Protein AF-A0A6J7PKP4-F1 (afdb_monomer)

Secondary structure (DSSP, 8-state):
-HHHHHHHHHHHHHHHHHHHHHHHHHHS-GGG-S---S-HHHHHHHHHHHHHHHHHHHS-GGGHHHHHHHHHHHHHHHHHHHHTSTT----HHHHHHHHHHHHHHHHHHHHHHHHT-----------S-EEEEEHHHHHHSHHHHHHHHHHH--EEEEEETTEEEEEE--HHHHHHHHHHHHHHH-HHHHHHHHHHHHHHHTT----HHHHHHHHHHTTSS--

pLDDT: mean 82.65, std 13.48, range [41.12, 96.0]

Mean predicted aligned error: 16.63 Å

InterPro domains:
  IPR006442 Type II toxin-antitoxin system, antitoxin Phd/YefM [PF02604] (130-202)
  IPR006976 VanZ-LLP1 [PF04892] (40-112)
  IPR036165 YefM-like superfamily [SSF143120] (130-211)
  IPR051405 phD/YefM antitoxin [PTHR33713] (127-216)

Organism: NCBI:txid449393

Foldseek 3Di:
DVVLVVQLVVLVVVLVVLLVVVLVLLPDDPVPDPDDDPDPLVVLLQSLLQNLLSLLSNDDVVCSVVSLVVQLVSQVVSLVVQCVDPPGHRDPSSSVSNSNSNVNSSVVNNVCCVPVVDPPPPPPVPLVAAAEDEPVVCVVCVVVVQVCQVVPVHKYFYDDPNHGDDIDHHPVNVVVVVVVVVCVVDPVSVVVVVVVVVCVVVVVDDDPVRVVVVCVVVVNDDD

Sequence (223 aa):
MVERHWVRVTARVLLVVALAWITWQSLVPADQIVASTANDKVNHLVAYGALGLLAAMSVPCDRWWAAWIGVSALGLMIEVAQSLTPYRAFEWMDFVADAAGAAIGVGIAALVRRTALKPSTRSCARILYMTTLPLAEVRANLSKLVEEAERTHQRVEVTKNGRRAAVLMSADDYDSLTETLDILSDAEAMAAIRESDADIAAGRIYSLDEVAAELRARGILSS

Solvent-accessible surface area (backbone atoms only — not comparable to full-atom values): 12305 Å² total; per-residue (Å²): 116,65,68,68,48,49,54,28,50,52,26,43,54,52,38,54,53,49,50,54,50,52,53,51,61,65,72,49,67,82,93,73,63,84,81,77,61,102,41,70,59,58,49,38,23,51,54,27,16,54,48,10,23,30,38,24,56,47,44,61,84,94,40,47,65,56,23,36,53,53,48,35,52,47,41,50,51,50,41,56,56,32,44,75,40,99,86,41,73,71,54,76,65,53,46,51,25,24,40,50,12,12,49,51,12,34,50,51,36,52,50,49,45,69,70,72,49,62,79,77,75,60,85,57,84,71,74,88,52,71,50,77,38,47,49,69,57,45,66,75,40,45,70,62,55,50,55,44,8,60,76,65,70,33,38,36,38,30,21,55,96,89,36,85,72,50,74,50,60,26,67,69,58,54,50,54,52,47,54,51,49,54,52,70,67,35,67,63,60,52,47,52,51,54,49,50,52,52,28,54,76,69,63,64,68,78,53,71,67,58,52,52,51,52,35,36,74,71,65,75,42,84,132

Nearest PDB structures (foldseek):
  3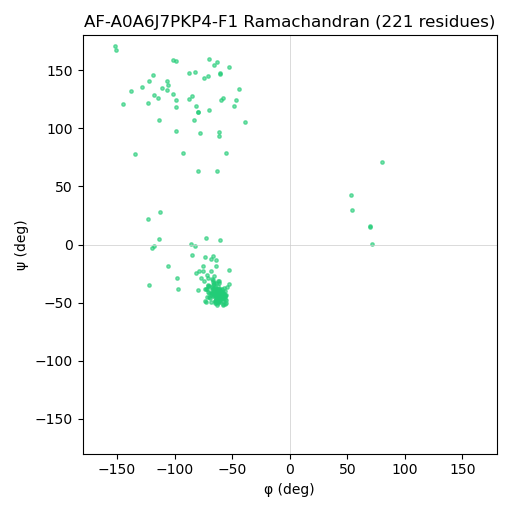g5o-assembly1_D  TM=8.400E-01  e=3.889E-06  Mycobacterium tuberculosis H37Rv
  7bwf-assembly1_D  TM=8.430E-01  e=1.046E-03  Staphylococcus aureus
  6l8e-assembly1_B  TM=9.353E-01  e=1.501E-02  Staphylococcus aureus subsp. aureus NCTC 8325
  2a6q-assembly3_D  TM=8.990E-01  e=1.501E-02  Escherichia coli
  8rfg-assembly1_A  TM=3.248E-01  e=8.069E+00  Agrobacterium tumefaciens

Radius of gyration: 29.44 Å; Cα contacts (8 Å, |Δi|>4): 213; chains: 1; bounding box: 76×52×74 Å

Structure (mmCIF, N/CA/C/O backbone):
data_AF-A0A6J7PKP4-F1
#
_entry.id   AF-A0A6J7PKP4-F1
#
loop_
_atom_site.group_PDB
_atom_site.id
_atom_site.type_symbol
_atom_site.label_atom_id
_atom_site.label_alt_id
_atom_site.label_comp_id
_atom_site.label_asym_id
_atom_site.label_entity_id
_atom_site.label_seq_id
_atom_site.pdbx_PDB_ins_code
_atom_site.Cartn_x
_atom_site.Cartn_y
_atom_site.Cartn_z
_atom_site.occupancy
_atom_site.B_iso_or_equiv
_atom_site.auth_seq_id
_atom_site.auth_comp_id
_atom_site.auth_asym_id
_atom_site.auth_atom_id
_atom_site.pdbx_PDB_model_num
ATOM 1 N N . MET A 1 1 ? -2.872 7.126 0.969 1.00 42.28 1 MET A N 1
ATOM 2 C CA . MET A 1 1 ? -2.933 5.871 0.164 1.00 42.28 1 MET A CA 1
ATOM 3 C C . MET A 1 1 ? -2.767 6.160 -1.325 1.00 42.28 1 MET A C 1
ATOM 5 O O . MET A 1 1 ? -2.044 5.428 -1.991 1.00 42.28 1 MET A O 1
ATOM 9 N N . VAL A 1 2 ? -3.363 7.261 -1.788 1.00 41.31 2 VAL A N 1
ATOM 10 C CA . VAL A 1 2 ? -3.330 7.797 -3.155 1.00 41.31 2 VAL A CA 1
ATOM 11 C C . VAL A 1 2 ? -1.899 8.022 -3.681 1.00 41.31 2 VAL A C 1
ATOM 13 O O . VAL A 1 2 ? -1.555 7.481 -4.723 1.00 41.31 2 VAL A O 1
ATOM 16 N N . GLU A 1 3 ? -1.003 8.664 -2.924 1.00 55.50 3 GLU A N 1
ATOM 17 C CA . GLU A 1 3 ? 0.375 8.949 -3.387 1.00 55.50 3 GLU A CA 1
ATOM 18 C C . GLU A 1 3 ? 1.209 7.700 -3.720 1.00 55.50 3 GLU A C 1
ATOM 20 O O . GLU A 1 3 ? 1.875 7.636 -4.748 1.00 55.50 3 GLU A O 1
ATOM 25 N N . ARG A 1 4 ? 1.142 6.649 -2.891 1.00 60.31 4 ARG A N 1
ATOM 26 C CA . ARG A 1 4 ? 1.889 5.397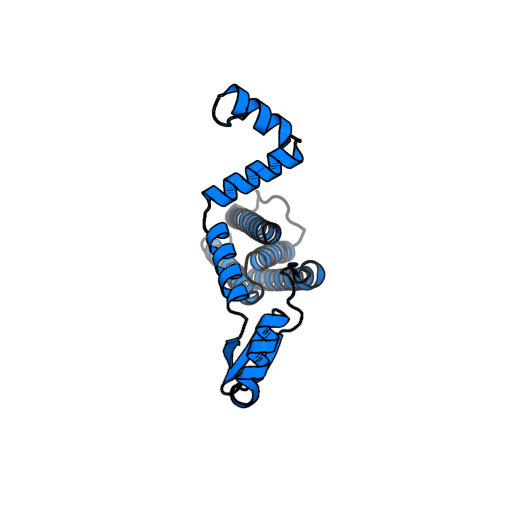 -3.127 1.00 60.31 4 ARG A CA 1
ATOM 27 C C . ARG A 1 4 ? 1.319 4.588 -4.293 1.00 60.31 4 ARG A C 1
ATOM 29 O O . ARG A 1 4 ? 2.042 3.787 -4.885 1.00 60.31 4 ARG A O 1
ATOM 36 N N . HIS A 1 5 ? 0.029 4.761 -4.582 1.00 62.03 5 HIS A N 1
ATOM 37 C CA . HIS A 1 5 ? -0.616 4.173 -5.749 1.00 62.03 5 HIS A CA 1
ATOM 38 C C . HIS A 1 5 ? -0.165 4.895 -7.021 1.00 62.03 5 HIS A C 1
ATOM 40 O O . HIS A 1 5 ? 0.346 4.227 -7.914 1.00 62.03 5 HIS A O 1
ATOM 46 N N . TRP A 1 6 ? -0.212 6.232 -7.048 1.00 69.19 6 TRP A N 1
ATOM 47 C CA . TRP A 1 6 ? 0.284 7.027 -8.175 1.00 69.19 6 TRP A CA 1
ATOM 48 C C . TRP A 1 6 ? 1.763 6.782 -8.461 1.00 69.19 6 TRP A C 1
ATOM 50 O O . TRP A 1 6 ? 2.102 6.520 -9.603 1.00 69.19 6 TRP A O 1
ATOM 60 N N . VAL A 1 7 ? 2.635 6.714 -7.447 1.00 72.06 7 VAL A N 1
ATOM 61 C CA . VAL A 1 7 ? 4.060 6.378 -7.656 1.00 72.06 7 VAL A CA 1
ATOM 62 C C . VAL A 1 7 ? 4.237 5.018 -8.344 1.00 72.06 7 VAL A C 1
ATOM 64 O O . VAL A 1 7 ? 5.071 4.882 -9.235 1.00 72.06 7 VAL A O 1
ATOM 67 N N . ARG A 1 8 ? 3.446 4.003 -7.970 1.00 77.62 8 ARG A N 1
ATOM 68 C CA . ARG A 1 8 ? 3.504 2.678 -8.615 1.00 77.62 8 ARG A CA 1
ATOM 69 C C . ARG A 1 8 ? 2.915 2.692 -10.021 1.00 77.62 8 ARG A C 1
ATOM 71 O O . ARG A 1 8 ? 3.441 2.002 -10.886 1.00 77.62 8 ARG A O 1
ATOM 78 N N . VAL A 1 9 ? 1.834 3.434 -10.247 1.00 76.81 9 VAL A N 1
ATOM 79 C CA . VAL A 1 9 ? 1.217 3.581 -11.572 1.00 76.81 9 VAL A CA 1
ATOM 80 C C . VAL A 1 9 ? 2.178 4.304 -12.513 1.00 76.81 9 VAL A C 1
ATOM 82 O O . VAL A 1 9 ? 2.483 3.775 -13.576 1.00 76.81 9 VAL A O 1
ATOM 85 N N . THR A 1 10 ? 2.752 5.429 -12.088 1.00 81.94 10 THR A N 1
ATOM 86 C CA . THR A 1 10 ? 3.754 6.176 -12.855 1.00 81.94 10 THR A CA 1
ATOM 87 C C . THR A 1 10 ? 4.985 5.323 -13.147 1.00 81.94 10 THR A C 1
ATOM 89 O O . THR A 1 10 ? 5.414 5.257 -14.294 1.00 81.94 10 THR A O 1
ATOM 92 N N . ALA A 1 11 ? 5.520 4.599 -12.155 1.00 82.06 11 ALA A N 1
ATOM 93 C CA . ALA A 1 11 ? 6.656 3.701 -12.373 1.00 82.06 11 ALA A CA 1
ATOM 94 C C . ALA A 1 11 ? 6.345 2.593 -13.394 1.00 82.06 11 ALA A C 1
ATOM 96 O O . ALA A 1 11 ? 7.197 2.278 -14.218 1.00 82.06 11 ALA A O 1
ATOM 97 N N . ARG A 1 12 ? 5.122 2.040 -13.390 1.00 84.75 12 ARG A N 1
ATOM 98 C CA . ARG A 1 12 ? 4.689 1.028 -14.368 1.00 84.75 12 ARG A CA 1
ATOM 99 C C . ARG A 1 12 ? 4.550 1.596 -15.772 1.00 84.75 12 ARG A C 1
ATOM 101 O O . ARG A 1 12 ? 4.994 0.954 -16.714 1.00 84.75 12 ARG A O 1
ATOM 108 N N . VAL A 1 13 ? 3.956 2.780 -15.911 1.00 86.31 13 VAL A N 1
ATOM 109 C CA . VAL A 1 13 ? 3.834 3.452 -17.213 1.00 86.31 13 VAL A CA 1
ATOM 110 C C . VAL A 1 13 ? 5.224 3.737 -17.780 1.00 86.31 13 VAL A C 1
ATOM 112 O O . VAL A 1 13 ? 5.506 3.358 -18.912 1.00 86.31 13 VAL A O 1
ATOM 115 N N . LEU A 1 14 ? 6.123 4.308 -16.972 1.00 86.81 14 LEU A N 1
ATOM 116 C CA . LEU A 1 14 ? 7.508 4.560 -17.375 1.00 86.81 14 LEU A CA 1
ATOM 117 C C . LEU A 1 14 ? 8.260 3.270 -17.713 1.00 86.81 14 LEU A C 1
ATOM 119 O O . LEU A 1 14 ? 9.008 3.249 -18.683 1.00 86.81 14 LEU A O 1
ATOM 123 N N . LEU A 1 15 ? 8.043 2.191 -16.955 1.00 84.75 15 LEU A N 1
ATOM 124 C CA . LEU A 1 15 ? 8.631 0.884 -17.240 1.00 84.75 15 LEU A CA 1
ATOM 125 C C . LEU A 1 15 ? 8.172 0.355 -18.603 1.00 84.75 15 LEU A C 1
ATOM 127 O O . LEU A 1 15 ? 9.010 -0.061 -19.389 1.00 84.75 15 LEU A O 1
ATOM 131 N N . VAL A 1 16 ? 6.872 0.397 -18.907 1.00 86.88 16 VAL A N 1
ATOM 132 C CA . VAL A 1 16 ? 6.341 -0.060 -20.205 1.00 86.88 16 VAL A CA 1
ATOM 133 C C . VAL A 1 16 ? 6.910 0.767 -21.358 1.00 86.88 16 VAL A C 1
ATOM 135 O O . VAL A 1 16 ? 7.323 0.201 -22.367 1.00 86.88 16 VAL A O 1
ATOM 138 N N . VAL A 1 17 ? 6.993 2.090 -21.195 1.00 88.19 17 VAL A N 1
ATOM 139 C CA . VAL A 1 17 ? 7.599 2.980 -22.198 1.00 88.19 17 VAL A CA 1
ATOM 140 C C . VAL A 1 17 ? 9.086 2.662 -22.389 1.00 88.19 17 VAL A C 1
ATOM 142 O O . VAL A 1 17 ? 9.536 2.527 -23.525 1.00 88.19 17 VAL A O 1
ATOM 145 N N . ALA A 1 18 ? 9.841 2.482 -21.302 1.00 85.38 18 ALA A N 1
ATOM 146 C CA . ALA A 1 18 ? 11.260 2.132 -21.358 1.00 85.38 18 ALA A CA 1
ATOM 147 C C . ALA A 1 18 ? 11.494 0.758 -22.006 1.00 85.38 18 ALA A C 1
ATOM 149 O O . ALA A 1 18 ? 12.400 0.621 -22.822 1.00 85.38 18 ALA A O 1
ATOM 150 N N . LEU A 1 19 ? 10.657 -0.239 -21.700 1.00 86.44 19 LEU A N 1
ATOM 151 C CA . LEU A 1 19 ? 10.697 -1.565 -22.324 1.00 86.44 19 LEU A CA 1
ATOM 152 C C . LEU A 1 19 ? 10.478 -1.485 -23.836 1.00 86.44 19 LEU A C 1
ATOM 154 O O . LEU A 1 19 ? 11.264 -2.048 -24.598 1.00 86.44 19 LEU A O 1
ATOM 158 N N . ALA A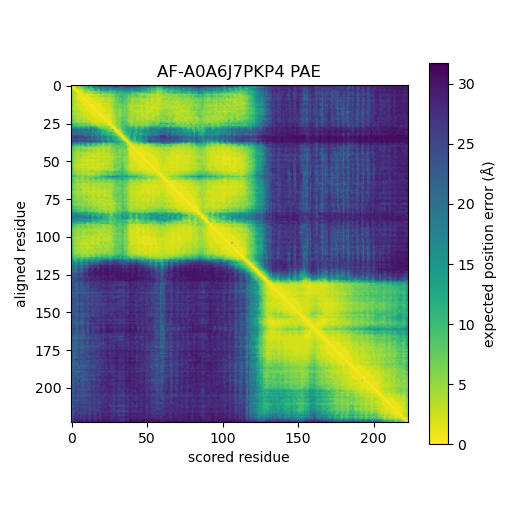 1 20 ? 9.436 -0.771 -24.268 1.00 86.50 20 ALA A N 1
ATOM 159 C CA . ALA A 1 20 ? 9.139 -0.586 -25.685 1.00 86.50 20 ALA A CA 1
ATOM 160 C C . ALA A 1 20 ? 10.293 0.127 -26.407 1.00 86.50 20 ALA A C 1
ATOM 162 O O . ALA A 1 20 ? 10.711 -0.304 -27.479 1.00 86.50 20 ALA A O 1
ATOM 163 N N . TRP A 1 21 ? 10.853 1.168 -25.782 1.00 84.31 21 TRP A N 1
ATOM 164 C CA . TRP A 1 21 ? 11.982 1.922 -26.319 1.00 84.31 21 TRP A CA 1
ATOM 165 C C . TRP A 1 21 ? 13.263 1.084 -26.439 1.00 84.31 21 TRP A C 1
ATOM 167 O O . TRP A 1 21 ? 13.868 1.052 -27.507 1.00 84.31 21 TRP A O 1
ATOM 177 N N . ILE A 1 22 ? 13.668 0.378 -25.376 1.00 82.88 22 ILE A N 1
ATOM 178 C CA . ILE A 1 22 ? 14.891 -0.446 -25.363 1.00 82.88 22 ILE A CA 1
ATOM 179 C C . ILE A 1 22 ? 14.775 -1.601 -26.355 1.00 82.88 22 ILE A C 1
ATOM 181 O O . ILE A 1 22 ? 15.725 -1.872 -27.086 1.00 82.88 22 ILE A O 1
ATOM 185 N N . THR A 1 23 ? 13.610 -2.247 -26.428 1.00 83.81 23 THR A N 1
ATOM 186 C CA . THR A 1 23 ? 13.374 -3.334 -27.388 1.00 83.81 23 THR A CA 1
ATOM 187 C C . THR A 1 23 ? 13.462 -2.811 -28.821 1.00 83.81 23 THR A C 1
ATOM 189 O O . THR A 1 23 ? 14.158 -3.399 -29.640 1.00 83.81 23 THR A O 1
ATOM 192 N N . TRP A 1 24 ? 12.830 -1.671 -29.119 1.00 83.44 24 TRP A N 1
ATOM 193 C CA . TRP A 1 24 ? 12.928 -1.033 -30.435 1.00 83.44 24 TRP A CA 1
ATOM 194 C C . TRP A 1 24 ? 14.381 -0.716 -30.813 1.00 83.44 24 TRP A C 1
ATOM 196 O O . TRP A 1 24 ? 14.852 -1.154 -31.858 1.00 83.44 24 TRP A O 1
ATOM 206 N N . GLN A 1 25 ? 15.118 -0.033 -29.933 1.00 80.06 25 GLN A N 1
ATOM 207 C CA . GLN A 1 25 ? 16.528 0.309 -30.162 1.00 80.06 25 GLN A CA 1
ATOM 208 C C . GLN A 1 25 ? 17.426 -0.926 -30.308 1.00 80.06 25 GLN A C 1
ATOM 210 O O . GLN A 1 25 ? 18.408 -0.898 -31.040 1.00 80.06 25 GLN A O 1
ATOM 215 N N . SER A 1 26 ? 17.084 -2.024 -29.638 1.00 75.00 26 SER A N 1
ATOM 216 C CA . SER A 1 26 ? 17.864 -3.262 -29.696 1.00 75.00 26 SER A CA 1
ATOM 217 C C . SER A 1 26 ? 17.672 -4.042 -31.000 1.00 75.00 26 SER A C 1
ATOM 219 O O . SER A 1 26 ? 18.507 -4.895 -31.301 1.00 75.00 26 SER A O 1
ATOM 221 N N . LEU A 1 27 ? 16.596 -3.777 -31.753 1.00 74.75 27 LEU A N 1
ATOM 222 C CA . LEU A 1 27 ? 16.246 -4.477 -32.997 1.00 74.75 27 LEU A CA 1
ATOM 223 C C . LEU A 1 27 ? 16.513 -3.652 -34.270 1.00 74.75 27 LEU A C 1
ATOM 225 O O . LEU A 1 27 ? 16.576 -4.222 -35.359 1.00 74.75 27 LEU A O 1
ATOM 229 N N . VAL A 1 28 ? 16.649 -2.329 -34.157 1.00 74.31 28 VAL A N 1
ATOM 230 C CA . VAL A 1 28 ? 16.936 -1.429 -35.287 1.00 74.31 28 VAL A CA 1
ATOM 231 C C . VAL A 1 28 ? 18.445 -1.419 -35.598 1.00 74.31 28 VAL A C 1
ATOM 233 O O . VAL A 1 28 ? 19.255 -1.607 -34.687 1.00 74.31 28 VAL A O 1
ATOM 236 N N . PRO A 1 29 ? 18.862 -1.225 -36.868 1.00 66.19 29 PRO A N 1
ATOM 237 C CA . PRO A 1 29 ? 20.277 -1.168 -37.224 1.00 66.19 29 PRO A CA 1
ATOM 238 C C . PRO A 1 29 ? 21.017 -0.023 -36.506 1.00 66.19 29 PRO A C 1
ATOM 240 O O . PRO A 1 29 ? 20.460 1.038 -36.222 1.00 66.19 29 PRO A O 1
ATOM 243 N N . ALA A 1 30 ? 22.293 -0.261 -36.185 1.00 62.16 30 ALA A N 1
ATOM 244 C CA . ALA A 1 30 ? 23.085 0.581 -35.282 1.00 62.16 30 ALA A CA 1
ATOM 245 C C . ALA A 1 30 ? 23.335 2.021 -35.779 1.00 62.16 30 ALA A C 1
ATOM 247 O O . ALA A 1 30 ? 23.751 2.874 -34.998 1.00 62.16 30 ALA A O 1
ATOM 248 N N . ASP A 1 31 ? 23.072 2.311 -37.054 1.00 61.69 31 ASP A N 1
ATOM 249 C CA . ASP A 1 31 ? 23.219 3.635 -37.667 1.00 61.69 31 ASP A CA 1
ATOM 250 C C . ASP A 1 31 ? 22.129 4.635 -37.239 1.00 61.69 31 ASP A C 1
ATOM 252 O O . ASP A 1 31 ? 22.269 5.833 -37.484 1.00 61.69 31 ASP A O 1
ATOM 256 N N . GLN A 1 32 ? 21.069 4.171 -36.568 1.00 60.50 32 GLN A N 1
ATOM 257 C CA . GLN A 1 32 ? 19.930 4.999 -36.145 1.00 60.50 32 GLN A CA 1
ATOM 258 C C . GLN A 1 32 ? 19.797 5.156 -34.618 1.00 60.50 32 GLN A C 1
ATOM 260 O O . GLN A 1 32 ? 18.839 5.775 -34.144 1.00 60.50 32 GLN A O 1
ATOM 265 N N . ILE A 1 33 ? 20.745 4.634 -33.828 1.00 61.50 33 ILE A N 1
ATOM 266 C CA . ILE A 1 33 ? 20.678 4.690 -32.360 1.00 61.50 33 ILE A CA 1
ATOM 267 C C . ILE A 1 33 ? 21.122 6.074 -31.865 1.00 61.50 33 ILE A C 1
ATOM 269 O O . ILE A 1 33 ? 22.280 6.476 -31.984 1.00 61.50 33 ILE A O 1
ATOM 273 N N . VAL A 1 34 ? 20.187 6.818 -31.272 1.00 56.34 34 VAL A N 1
ATOM 274 C CA . VAL A 1 34 ? 20.449 8.137 -30.684 1.00 56.34 34 VAL A CA 1
ATOM 275 C C . VAL A 1 34 ? 21.049 7.948 -29.287 1.00 56.34 34 VAL A C 1
ATOM 277 O O . VAL A 1 34 ? 20.389 7.417 -28.399 1.00 56.34 34 VAL A O 1
ATOM 280 N N . ALA A 1 35 ? 22.276 8.447 -29.111 1.00 57.94 35 ALA A N 1
ATOM 281 C CA . ALA A 1 35 ? 23.085 8.456 -27.884 1.00 57.94 35 ALA A CA 1
ATOM 282 C C . ALA A 1 35 ? 23.826 7.147 -27.541 1.00 57.94 35 ALA A C 1
ATOM 284 O O . ALA A 1 35 ? 23.550 6.502 -26.533 1.00 57.94 35 ALA A O 1
ATOM 285 N N . SER A 1 36 ? 24.869 6.810 -28.308 1.00 55.38 36 SER A N 1
ATOM 286 C CA . SER A 1 36 ? 25.930 5.936 -27.798 1.00 55.38 36 SER A CA 1
ATOM 287 C C . SER A 1 36 ? 26.880 6.761 -26.923 1.00 55.38 36 SER A C 1
ATOM 289 O O . SER A 1 36 ? 27.607 7.620 -27.434 1.00 55.38 36 SER A O 1
ATOM 291 N N . THR A 1 37 ? 26.947 6.499 -25.616 1.00 55.25 37 THR A N 1
ATOM 292 C CA . THR A 1 37 ? 28.214 6.801 -24.930 1.00 55.25 37 THR A CA 1
ATOM 293 C C . THR A 1 37 ? 29.312 5.913 -25.531 1.00 55.25 37 THR A C 1
ATOM 295 O O . THR A 1 37 ? 29.014 4.882 -26.134 1.00 55.25 37 THR A O 1
ATOM 298 N N . ALA A 1 38 ? 30.578 6.320 -25.406 1.00 56.06 38 ALA A N 1
ATOM 299 C CA . ALA A 1 38 ? 31.732 5.738 -26.105 1.00 56.06 38 ALA A CA 1
ATOM 300 C C . ALA A 1 38 ? 32.021 4.235 -25.834 1.00 56.06 38 ALA A C 1
ATOM 302 O O . ALA A 1 38 ? 33.027 3.726 -26.323 1.00 56.06 38 ALA A O 1
ATOM 303 N N . ASN A 1 39 ? 31.192 3.521 -25.056 1.00 76.88 39 ASN A N 1
ATOM 304 C CA . ASN A 1 39 ? 31.341 2.094 -24.760 1.00 76.88 39 ASN A CA 1
ATOM 305 C C . ASN A 1 39 ? 29.976 1.391 -24.645 1.00 76.88 39 ASN A C 1
ATOM 307 O O . ASN A 1 39 ? 29.170 1.726 -23.775 1.00 76.88 39 ASN A O 1
ATOM 311 N N . ASP A 1 40 ? 29.755 0.380 -25.485 1.00 75.38 40 ASP A N 1
ATOM 312 C CA . ASP A 1 40 ? 28.512 -0.398 -25.561 1.00 75.38 40 ASP A CA 1
ATOM 313 C C . ASP A 1 40 ? 28.124 -1.023 -24.209 1.00 75.38 40 ASP A C 1
ATOM 315 O O . ASP A 1 40 ? 26.994 -0.898 -23.742 1.00 75.38 40 ASP A O 1
ATOM 319 N N . LYS A 1 41 ? 29.114 -1.522 -23.462 1.00 79.38 41 LYS A N 1
ATOM 320 C CA . LYS A 1 41 ? 28.912 -2.134 -22.136 1.00 79.38 41 LYS A CA 1
ATOM 321 C C . LYS A 1 41 ? 28.387 -1.145 -21.101 1.00 79.38 41 LYS A C 1
ATOM 323 O O . LYS A 1 41 ? 27.643 -1.517 -20.196 1.00 79.38 41 LYS A O 1
ATOM 328 N N . VAL A 1 42 ? 28.783 0.124 -21.215 1.00 83.38 42 VAL A N 1
ATOM 329 C CA . VAL A 1 42 ? 28.294 1.189 -20.330 1.00 83.38 42 VAL A CA 1
ATOM 330 C C . VAL A 1 42 ? 26.850 1.535 -20.682 1.00 83.38 42 VAL A C 1
ATO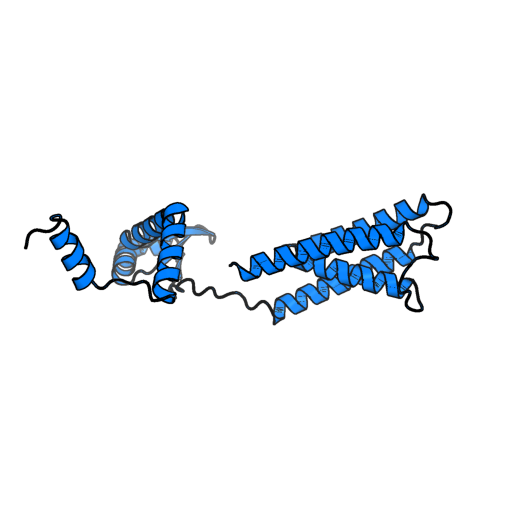M 332 O O . VAL A 1 42 ? 26.046 1.737 -19.772 1.00 83.38 42 VAL A O 1
ATOM 335 N N . ASN A 1 43 ? 26.499 1.543 -21.972 1.00 83.50 43 ASN A N 1
ATOM 336 C CA . ASN A 1 43 ? 25.120 1.758 -22.414 1.00 83.50 43 ASN A CA 1
ATOM 337 C C . ASN A 1 43 ? 24.195 0.654 -21.872 1.00 83.50 43 ASN A C 1
ATOM 339 O O . ASN A 1 43 ? 23.166 0.974 -21.275 1.00 83.50 43 ASN A O 1
ATOM 343 N N . HIS A 1 44 ? 24.604 -0.613 -21.981 1.00 84.56 44 HIS A N 1
ATOM 344 C CA . HIS A 1 44 ? 23.901 -1.767 -21.409 1.00 84.56 44 HIS A CA 1
ATOM 345 C C . HIS A 1 44 ? 23.733 -1.647 -19.885 1.00 84.56 44 HIS A C 1
ATOM 347 O O . HIS A 1 44 ? 22.614 -1.659 -19.362 1.00 84.56 44 HIS A O 1
ATOM 353 N N . LEU A 1 45 ? 24.824 -1.380 -19.161 1.00 88.81 45 LEU A N 1
ATOM 354 C CA . LEU A 1 45 ? 24.793 -1.207 -17.706 1.00 88.81 45 LEU A CA 1
ATOM 355 C C . LEU A 1 45 ? 23.813 -0.103 -17.260 1.00 88.81 45 LEU A C 1
ATOM 357 O O . LEU A 1 45 ? 23.054 -0.286 -16.305 1.00 88.81 45 LEU A O 1
ATOM 361 N N . VAL A 1 46 ? 23.821 1.051 -17.936 1.00 89.12 46 VAL A N 1
ATOM 362 C CA . VAL A 1 46 ? 22.963 2.198 -17.593 1.00 89.12 46 VAL A CA 1
ATOM 363 C C . VAL A 1 46 ? 21.503 1.927 -17.950 1.00 89.12 46 VAL A C 1
ATOM 365 O O . VAL A 1 46 ? 20.621 2.181 -17.123 1.00 89.12 46 VAL A O 1
ATOM 368 N N . ALA A 1 47 ? 21.233 1.391 -19.143 1.00 87.69 47 ALA A N 1
ATOM 369 C CA . ALA A 1 47 ? 19.878 1.103 -19.607 1.00 87.69 47 ALA A CA 1
ATOM 370 C C . ALA A 1 47 ? 19.179 0.088 -18.692 1.00 87.69 47 ALA A C 1
ATOM 372 O O . ALA A 1 47 ? 18.077 0.346 -18.193 1.00 87.69 47 ALA A O 1
ATOM 373 N N . TYR A 1 48 ? 19.850 -1.021 -18.379 1.00 90.12 48 TYR A N 1
ATOM 374 C CA . TYR A 1 48 ? 19.306 -2.042 -17.487 1.00 90.12 48 TYR A CA 1
ATOM 375 C C . TYR A 1 48 ? 19.340 -1.625 -16.015 1.00 90.12 48 TYR A C 1
ATOM 377 O O . TYR A 1 48 ? 18.498 -2.071 -15.234 1.00 90.12 48 TYR A O 1
ATOM 385 N N . GLY A 1 49 ? 20.219 -0.695 -15.630 1.00 93.38 49 GLY A N 1
ATOM 386 C CA . GLY A 1 49 ? 20.156 -0.009 -14.338 1.00 93.38 49 GLY A CA 1
ATOM 387 C C . GLY A 1 49 ? 18.887 0.817 -14.157 1.00 93.38 49 GLY A C 1
ATOM 388 O O . GLY A 1 49 ? 18.197 0.684 -13.140 1.00 93.38 49 GLY A O 1
ATOM 389 N N . ALA A 1 50 ? 18.522 1.619 -15.157 1.00 91.94 50 ALA A N 1
ATOM 390 C CA . ALA A 1 50 ? 17.268 2.366 -15.146 1.00 91.94 50 ALA A CA 1
ATOM 391 C C . ALA A 1 50 ? 16.051 1.424 -15.145 1.00 91.94 50 ALA A C 1
ATOM 393 O O . ALA A 1 50 ? 15.108 1.624 -14.371 1.00 91.94 50 ALA A O 1
ATOM 394 N N . LEU A 1 51 ? 16.096 0.357 -15.950 1.00 90.62 51 LEU A N 1
ATOM 395 C CA . LEU A 1 51 ? 15.027 -0.637 -16.021 1.00 90.62 51 LEU A CA 1
ATOM 396 C C . LEU A 1 51 ? 14.856 -1.395 -14.696 1.00 90.62 51 LEU A C 1
ATOM 398 O O . LEU A 1 51 ? 13.737 -1.522 -14.198 1.00 90.62 51 LEU A O 1
ATOM 402 N N . GLY A 1 52 ? 15.960 -1.823 -14.077 1.00 91.06 52 GLY A N 1
ATOM 403 C CA . GLY A 1 52 ? 15.986 -2.462 -12.761 1.00 91.06 52 GLY A CA 1
ATOM 404 C C . GLY A 1 52 ? 15.413 -1.570 -11.660 1.00 91.06 52 GLY A C 1
ATOM 405 O O . GLY A 1 52 ? 14.613 -2.034 -10.846 1.00 91.06 52 GLY A O 1
ATOM 406 N N . LEU A 1 53 ? 15.742 -0.274 -11.667 1.00 92.06 53 LEU A N 1
ATOM 407 C CA . LEU A 1 53 ? 15.186 0.715 -10.738 1.00 92.06 53 LEU A CA 1
ATOM 408 C C . LEU A 1 53 ? 13.664 0.860 -10.904 1.00 92.06 53 LEU A C 1
ATOM 410 O O . LEU A 1 53 ? 12.923 0.767 -9.921 1.00 92.06 53 LEU A O 1
ATOM 414 N N . LEU A 1 54 ? 13.180 1.051 -12.135 1.00 89.56 54 LEU A N 1
ATOM 415 C CA . LEU A 1 54 ? 11.749 1.204 -12.433 1.00 89.56 54 LEU A CA 1
ATOM 416 C C . LEU A 1 54 ? 10.952 -0.071 -12.123 1.00 89.56 54 LEU A C 1
ATOM 418 O O . LEU A 1 54 ? 9.878 -0.003 -11.511 1.00 89.56 54 LEU A O 1
ATOM 422 N N . ALA A 1 55 ? 11.489 -1.238 -12.485 1.00 87.69 55 ALA A N 1
ATOM 423 C CA . ALA A 1 55 ? 10.891 -2.535 -12.192 1.00 87.69 55 ALA A CA 1
ATOM 424 C C . ALA A 1 55 ? 10.799 -2.764 -10.680 1.00 87.69 55 ALA A C 1
ATOM 426 O O . ALA A 1 55 ? 9.722 -3.078 -10.162 1.00 87.69 55 ALA A O 1
ATOM 427 N N . ALA A 1 56 ? 11.889 -2.509 -9.949 1.00 88.56 56 ALA A N 1
ATOM 428 C CA . ALA A 1 56 ? 11.915 -2.611 -8.498 1.00 88.56 56 ALA A CA 1
ATOM 429 C C . ALA A 1 56 ? 10.888 -1.677 -7.859 1.00 88.56 56 ALA A C 1
ATOM 431 O O . ALA A 1 56 ? 10.170 -2.116 -6.964 1.00 88.56 56 ALA A O 1
ATOM 432 N N . MET A 1 57 ? 10.758 -0.434 -8.343 1.00 85.88 57 MET A N 1
ATOM 433 C CA . MET A 1 57 ? 9.777 0.549 -7.867 1.00 85.88 57 MET A CA 1
ATOM 434 C C . MET A 1 57 ? 8.319 0.155 -8.156 1.00 85.88 57 MET A C 1
ATOM 436 O O . MET A 1 57 ? 7.434 0.508 -7.369 1.00 85.88 57 MET A O 1
ATOM 440 N N . SER A 1 58 ? 8.083 -0.642 -9.201 1.00 83.94 58 SER A N 1
ATOM 441 C CA . SER A 1 58 ? 6.762 -1.115 -9.641 1.00 83.94 58 SER A CA 1
ATOM 442 C C . SER A 1 58 ? 6.226 -2.323 -8.859 1.00 83.94 58 SER A C 1
ATOM 444 O O . SER A 1 58 ? 5.003 -2.518 -8.786 1.00 83.94 58 SER A O 1
ATOM 446 N N . VAL A 1 59 ? 7.114 -3.125 -8.257 1.00 80.06 59 VAL A N 1
ATOM 447 C CA . VAL A 1 59 ? 6.762 -4.320 -7.469 1.00 80.06 59 VAL A CA 1
ATOM 448 C C . VAL A 1 59 ? 6.765 -4.056 -5.952 1.00 80.06 59 VAL A C 1
ATOM 450 O O . VAL A 1 59 ? 7.406 -3.108 -5.480 1.00 80.06 59 VAL A O 1
ATOM 453 N N . PRO A 1 60 ? 6.045 -4.871 -5.151 1.00 77.94 60 PRO A N 1
ATOM 454 C CA . PRO A 1 60 ? 6.142 -4.860 -3.688 1.00 77.94 60 PRO A CA 1
ATOM 455 C C . PRO A 1 60 ? 7.588 -5.004 -3.167 1.00 77.94 60 PRO A C 1
ATOM 457 O O . PRO A 1 60 ? 8.447 -5.571 -3.836 1.00 77.94 60 PRO A O 1
ATOM 460 N N . CYS A 1 61 ? 7.874 -4.468 -1.974 1.00 72.06 61 CYS A N 1
ATOM 461 C CA . CYS A 1 61 ? 9.242 -4.371 -1.429 1.00 72.06 61 CYS A CA 1
ATOM 462 C C . CYS A 1 61 ? 9.867 -5.741 -1.107 1.00 72.06 61 CYS A C 1
ATOM 464 O O . CYS A 1 61 ? 11.067 -5.939 -1.269 1.00 72.06 61 CYS A O 1
ATOM 466 N N . ASP A 1 62 ? 9.033 -6.697 -0.713 1.00 78.75 62 ASP A N 1
ATOM 467 C CA . ASP A 1 62 ? 9.357 -8.107 -0.482 1.00 78.75 62 ASP A CA 1
ATOM 468 C C . ASP A 1 62 ? 9.708 -8.872 -1.771 1.00 78.75 62 ASP A C 1
ATOM 470 O O . ASP A 1 62 ? 10.258 -9.968 -1.713 1.00 78.75 62 ASP A O 1
ATOM 474 N N . ARG A 1 63 ? 9.434 -8.285 -2.943 1.00 84.12 63 ARG A N 1
ATOM 475 C CA . ARG A 1 63 ? 9.620 -8.910 -4.261 1.00 84.12 63 ARG A CA 1
ATOM 476 C C . ARG A 1 63 ? 10.720 -8.254 -5.093 1.00 84.12 63 ARG A C 1
ATOM 478 O O . ARG A 1 63 ? 10.670 -8.298 -6.318 1.00 84.12 63 ARG A O 1
ATOM 485 N N . TRP A 1 64 ? 11.722 -7.653 -4.449 1.00 83.00 64 TRP A N 1
ATOM 486 C CA . TRP A 1 64 ? 12.886 -7.068 -5.135 1.00 83.00 64 TRP A CA 1
ATOM 487 C C . TRP A 1 64 ? 13.595 -8.081 -6.051 1.00 83.00 64 TRP A C 1
ATOM 489 O O . TRP A 1 64 ? 14.005 -7.734 -7.156 1.00 83.00 64 TRP A O 1
ATOM 499 N N . TRP A 1 65 ? 13.653 -9.346 -5.628 1.00 85.94 65 TRP A N 1
ATOM 500 C CA . TRP A 1 65 ? 14.217 -10.452 -6.398 1.00 85.94 65 TRP A CA 1
ATOM 501 C C . TRP A 1 65 ? 13.451 -10.698 -7.705 1.00 85.94 65 TRP A C 1
ATOM 503 O O . TRP A 1 65 ? 14.066 -10.992 -8.722 1.00 85.94 65 TRP A O 1
ATOM 513 N N . ALA A 1 66 ? 12.126 -10.516 -7.717 1.00 87.44 66 ALA A N 1
ATOM 514 C CA . ALA A 1 66 ? 11.306 -10.723 -8.909 1.00 87.44 66 ALA A CA 1
ATOM 515 C C . ALA A 1 66 ? 11.553 -9.637 -9.967 1.00 87.44 66 ALA A C 1
ATOM 517 O O . ALA A 1 66 ? 11.539 -9.931 -11.158 1.00 87.44 66 ALA A O 1
ATOM 518 N N . ALA A 1 67 ? 11.814 -8.396 -9.539 1.00 87.25 67 ALA A N 1
ATOM 519 C CA . ALA A 1 67 ? 12.207 -7.322 -10.450 1.00 87.25 67 ALA A CA 1
ATOM 520 C C . ALA A 1 67 ? 13.573 -7.597 -11.088 1.00 87.25 67 ALA A C 1
ATOM 522 O O . ALA A 1 67 ? 13.718 -7.430 -12.295 1.00 87.25 67 ALA A O 1
ATOM 523 N N . TRP A 1 68 ? 14.544 -8.056 -10.293 1.00 90.69 68 TRP A N 1
ATOM 524 C CA . TRP A 1 68 ? 15.865 -8.411 -10.807 1.00 90.69 68 TRP A CA 1
ATOM 525 C C . TRP A 1 68 ? 15.792 -9.575 -11.802 1.00 90.69 68 TRP A C 1
ATOM 527 O O . TRP A 1 68 ? 16.219 -9.423 -12.941 1.00 90.69 68 TRP A O 1
ATOM 537 N N . ILE A 1 69 ? 15.152 -10.686 -11.416 1.00 91.94 69 ILE A N 1
ATOM 538 C CA . ILE A 1 69 ? 14.977 -11.854 -12.293 1.00 91.94 69 ILE A CA 1
ATOM 539 C C . ILE A 1 69 ? 14.240 -11.470 -13.578 1.00 91.94 69 ILE A C 1
ATOM 541 O O . ILE A 1 69 ? 14.662 -11.871 -14.657 1.00 91.94 69 ILE A O 1
ATOM 545 N N . GLY A 1 70 ? 13.160 -10.688 -13.484 1.00 90.81 70 GLY A N 1
ATOM 546 C CA . GLY A 1 70 ? 12.379 -10.282 -14.653 1.00 90.81 70 GLY A CA 1
ATOM 547 C C . GLY A 1 70 ? 13.184 -9.440 -15.644 1.00 90.81 70 GLY A C 1
ATOM 548 O O . GLY A 1 70 ? 13.115 -9.680 -16.845 1.00 90.81 70 GLY A O 1
ATOM 549 N N . VAL A 1 71 ? 13.978 -8.488 -15.147 1.00 90.94 71 VAL A N 1
ATOM 550 C CA . VAL A 1 71 ? 14.832 -7.642 -15.993 1.00 90.94 71 VAL A CA 1
ATOM 551 C C . VAL A 1 71 ? 15.992 -8.436 -16.600 1.00 90.94 71 VAL A C 1
ATOM 553 O O . VAL A 1 71 ? 16.266 -8.283 -17.785 1.00 90.94 71 VAL A O 1
ATOM 556 N N . SER A 1 72 ? 16.640 -9.323 -15.841 1.00 91.12 72 SER A N 1
ATOM 557 C CA . SER A 1 72 ? 17.704 -10.182 -16.378 1.00 91.12 72 SER A CA 1
ATOM 558 C C . SER A 1 72 ? 17.183 -11.189 -17.406 1.00 91.12 72 SER A C 1
ATOM 560 O O . SER A 1 72 ? 17.834 -11.419 -18.420 1.00 91.12 72 SER A O 1
ATOM 562 N N . ALA A 1 73 ? 15.994 -11.760 -17.187 1.00 92.06 73 ALA A N 1
ATOM 563 C CA . ALA A 1 73 ? 15.353 -12.646 -18.157 1.00 92.06 73 ALA A CA 1
ATOM 564 C C . ALA A 1 73 ? 15.018 -11.908 -19.459 1.00 92.06 73 ALA A C 1
ATOM 566 O O . ALA A 1 73 ? 15.219 -12.456 -20.539 1.00 92.06 73 ALA A O 1
ATOM 567 N N . LEU A 1 74 ? 14.556 -10.656 -19.363 1.00 88.50 74 LEU A N 1
ATOM 568 C CA . LEU A 1 74 ? 14.358 -9.806 -20.532 1.00 88.50 74 LEU A CA 1
ATOM 569 C C . LEU A 1 74 ? 15.673 -9.554 -21.281 1.00 88.50 74 LEU A C 1
ATOM 571 O O . LEU A 1 74 ? 15.675 -9.680 -22.501 1.00 88.50 74 LEU A O 1
ATOM 575 N N . GLY A 1 75 ? 16.763 -9.231 -20.575 1.00 87.19 75 GLY A N 1
ATOM 576 C CA . GLY A 1 75 ? 18.076 -9.023 -21.199 1.00 87.19 75 GLY A CA 1
ATOM 577 C C . GLY A 1 75 ? 18.516 -10.232 -22.015 1.00 87.19 75 GLY A C 1
ATOM 578 O O . GLY A 1 75 ? 18.737 -10.123 -23.217 1.00 87.19 75 GLY A O 1
ATOM 579 N N . LEU A 1 76 ? 18.451 -11.418 -21.406 1.00 88.94 76 LEU A N 1
ATOM 580 C CA . LEU A 1 76 ? 18.727 -12.678 -22.098 1.00 88.94 76 LEU A CA 1
ATOM 581 C C . LEU A 1 76 ? 17.823 -12.893 -23.324 1.00 88.94 76 LEU A C 1
ATOM 583 O O . LEU A 1 76 ? 18.284 -13.334 -24.374 1.00 88.94 76 LEU A O 1
ATOM 587 N N . MET A 1 77 ? 16.523 -12.598 -23.212 1.00 87.25 77 MET A N 1
ATOM 588 C CA . MET A 1 77 ? 15.593 -12.731 -24.338 1.00 87.25 77 MET A CA 1
ATOM 589 C C . MET A 1 77 ? 15.940 -11.787 -25.493 1.00 87.25 77 MET A C 1
ATOM 591 O O . MET A 1 77 ? 15.807 -12.181 -26.652 1.00 87.25 77 MET A O 1
ATOM 595 N N . ILE A 1 78 ? 16.372 -10.560 -25.194 1.00 85.88 78 ILE A N 1
ATOM 596 C CA . ILE A 1 78 ? 16.759 -9.574 -26.205 1.00 85.88 78 ILE A CA 1
ATOM 597 C C . ILE A 1 78 ? 18.045 -10.010 -26.911 1.00 85.88 78 ILE A C 1
ATOM 599 O O . ILE A 1 78 ? 18.087 -9.955 -28.136 1.00 85.88 78 ILE A O 1
ATOM 603 N N . GLU A 1 79 ? 19.043 -10.530 -26.199 1.00 86.25 79 GLU A N 1
ATOM 604 C CA . GLU A 1 79 ? 20.258 -11.072 -26.825 1.00 86.25 79 GLU A CA 1
ATOM 605 C C . GLU A 1 79 ? 19.976 -12.275 -27.725 1.00 86.25 79 GLU A C 1
ATOM 607 O O . GLU A 1 79 ? 20.509 -12.385 -28.831 1.00 86.25 79 GLU A O 1
ATOM 612 N N . VAL A 1 80 ? 19.103 -13.183 -27.275 1.00 85.44 80 VAL A N 1
ATOM 613 C CA . VAL A 1 80 ? 18.661 -14.311 -28.098 1.00 85.44 80 VAL A CA 1
ATOM 614 C C . VAL A 1 80 ? 17.949 -13.789 -29.343 1.00 85.44 80 VAL A C 1
ATOM 616 O O . VAL A 1 80 ? 18.240 -14.251 -30.443 1.00 85.44 80 VAL A O 1
ATOM 619 N N . ALA A 1 81 ? 17.073 -12.793 -29.216 1.00 84.62 81 ALA A N 1
ATOM 620 C CA . ALA A 1 81 ? 16.404 -12.188 -30.364 1.00 84.62 81 ALA A CA 1
ATOM 621 C C . ALA A 1 81 ? 17.390 -11.493 -31.320 1.00 84.62 81 ALA A C 1
ATOM 623 O O . ALA A 1 81 ? 17.250 -11.615 -32.535 1.00 84.62 81 ALA A O 1
ATOM 624 N N . GLN A 1 82 ? 18.418 -10.828 -30.794 1.00 80.56 82 GLN A N 1
ATOM 625 C CA . GLN A 1 82 ? 19.487 -10.224 -31.588 1.00 80.56 82 GLN A CA 1
ATOM 626 C C . GLN A 1 82 ? 20.311 -11.277 -32.328 1.00 80.56 82 GLN A C 1
ATOM 628 O O . GLN A 1 82 ? 20.643 -11.057 -33.488 1.00 80.56 82 GLN A O 1
ATOM 633 N N . SER A 1 83 ? 20.558 -12.443 -31.726 1.00 80.00 83 SER A N 1
ATOM 634 C CA . SER A 1 83 ? 21.279 -13.547 -32.377 1.00 80.00 83 SER A CA 1
ATOM 635 C C . SER A 1 83 ? 20.548 -14.131 -33.595 1.00 80.00 83 SER A C 1
ATOM 637 O O . SER A 1 83 ? 21.159 -14.788 -34.435 1.00 80.00 83 SER A O 1
ATOM 639 N N . LEU A 1 84 ? 19.237 -13.881 -33.703 1.00 83.19 84 LEU A N 1
ATOM 640 C CA . LEU A 1 84 ? 18.419 -14.233 -34.865 1.00 83.19 84 LEU A CA 1
ATOM 641 C C . LEU A 1 84 ? 18.472 -13.170 -35.974 1.00 83.19 84 LEU A C 1
ATOM 643 O O . LEU A 1 84 ? 17.951 -13.405 -37.065 1.00 83.19 84 LEU A O 1
ATOM 647 N N . THR A 1 85 ? 19.074 -12.003 -35.720 1.00 77.88 85 THR A N 1
ATOM 648 C CA . THR A 1 85 ? 19.248 -10.954 -36.731 1.00 77.88 85 THR A CA 1
ATOM 649 C C . THR A 1 85 ? 20.546 -11.160 -37.525 1.00 77.88 85 THR A C 1
ATOM 651 O O . THR A 1 85 ? 21.543 -11.608 -36.964 1.00 77.88 85 THR A O 1
ATOM 654 N N . PRO A 1 86 ? 20.601 -10.798 -38.823 1.00 72.19 86 PRO A N 1
ATOM 655 C CA . PRO A 1 86 ? 21.776 -11.059 -39.669 1.00 72.19 86 PRO A CA 1
ATOM 656 C C . PRO A 1 86 ? 23.047 -10.284 -39.288 1.00 72.19 86 PRO A C 1
ATOM 658 O O . PRO A 1 86 ? 24.106 -10.532 -39.860 1.00 72.19 86 PRO A O 1
ATOM 661 N N . TYR A 1 87 ? 22.937 -9.307 -38.387 1.00 67.81 87 TYR A N 1
ATOM 662 C CA . TYR A 1 87 ? 23.968 -8.295 -38.142 1.00 67.81 87 TYR A CA 1
ATOM 663 C C . TYR A 1 87 ? 24.499 -8.306 -36.705 1.00 67.81 87 TYR A C 1
ATOM 665 O O . TYR A 1 87 ? 25.388 -7.517 -36.394 1.00 67.81 87 TYR A O 1
ATOM 673 N N . ARG A 1 88 ? 23.959 -9.156 -35.818 1.00 68.56 88 ARG A N 1
ATOM 674 C CA . ARG A 1 88 ? 24.304 -9.150 -34.391 1.00 68.56 88 ARG A CA 1
ATOM 675 C C . ARG A 1 88 ? 24.467 -10.574 -33.867 1.00 68.56 88 ARG A C 1
ATOM 677 O O . ARG A 1 88 ? 23.651 -11.445 -34.144 1.00 68.56 88 ARG A O 1
ATOM 684 N N . ALA A 1 89 ? 25.557 -10.812 -33.145 1.00 70.88 89 ALA A N 1
ATOM 685 C CA . ALA A 1 89 ? 25.856 -12.098 -32.530 1.00 70.88 89 ALA A CA 1
ATOM 686 C C . ALA A 1 89 ? 25.522 -12.062 -31.037 1.00 70.88 89 ALA A C 1
ATOM 688 O O . ALA A 1 89 ? 25.458 -10.998 -30.429 1.00 70.88 89 ALA A O 1
ATOM 689 N N . PHE A 1 90 ? 25.332 -13.241 -30.454 1.00 75.62 90 PHE A N 1
ATOM 690 C CA . PHE A 1 90 ? 25.158 -13.394 -29.016 1.00 75.62 90 PHE A CA 1
ATOM 691 C C . PHE A 1 90 ? 26.486 -13.101 -28.289 1.00 75.62 90 PHE A C 1
ATOM 693 O O . PHE A 1 90 ? 27.457 -13.841 -28.474 1.00 75.62 90 PHE A O 1
ATOM 700 N N . GLU A 1 91 ? 26.538 -12.052 -27.460 1.00 81.31 91 GLU A N 1
ATOM 701 C CA . GLU A 1 91 ? 27.714 -11.686 -26.659 1.00 81.31 91 GLU A CA 1
ATOM 702 C C . GLU A 1 91 ? 27.426 -11.851 -25.162 1.00 81.31 91 GLU A C 1
ATOM 704 O O . GLU A 1 91 ? 26.784 -11.021 -24.537 1.00 81.31 91 GLU A O 1
ATOM 709 N N . TRP A 1 92 ? 28.004 -12.883 -24.541 1.00 79.25 92 TRP A N 1
ATOM 710 C CA . TRP A 1 92 ? 27.860 -13.160 -23.101 1.00 79.25 92 TRP A CA 1
ATOM 711 C C . TRP A 1 92 ? 28.190 -11.982 -22.169 1.00 79.25 92 TRP A C 1
ATOM 713 O O . TRP A 1 92 ? 27.805 -11.995 -21.001 1.00 79.25 92 TRP A O 1
ATOM 723 N N . MET A 1 93 ? 28.966 -11.007 -22.639 1.00 84.31 93 MET A N 1
ATOM 724 C CA . MET A 1 93 ? 29.366 -9.853 -21.840 1.00 84.31 93 MET A CA 1
ATOM 725 C C . MET A 1 93 ? 28.245 -8.819 -21.698 1.00 84.31 93 MET A C 1
ATOM 727 O O . MET A 1 93 ? 28.193 -8.138 -20.671 1.00 84.31 93 MET A O 1
ATOM 731 N N . ASP A 1 94 ? 27.354 -8.732 -22.684 1.00 83.88 94 ASP A N 1
ATOM 732 C CA . ASP A 1 94 ? 26.217 -7.813 -22.668 1.00 83.88 94 ASP A CA 1
ATOM 733 C C . ASP A 1 94 ? 25.188 -8.293 -21.644 1.00 83.88 94 ASP A C 1
ATOM 735 O O . ASP A 1 94 ? 24.769 -7.522 -20.785 1.00 83.88 94 ASP A O 1
ATOM 739 N N . PHE A 1 95 ? 24.950 -9.602 -21.574 1.00 86.94 95 PHE A N 1
ATOM 740 C CA . PHE A 1 95 ? 24.100 -10.234 -20.570 1.00 86.94 95 PHE A CA 1
ATOM 741 C C . PHE A 1 95 ? 24.567 -9.911 -19.157 1.00 86.94 95 PHE A C 1
ATOM 743 O O . PHE A 1 95 ? 23.783 -9.616 -18.250 1.00 86.94 95 PHE A O 1
ATOM 750 N N . VAL A 1 96 ? 25.883 -9.999 -18.955 1.00 90.31 96 VAL A N 1
ATOM 751 C CA . VAL A 1 96 ? 26.509 -9.717 -17.668 1.00 90.31 96 VAL A CA 1
ATOM 752 C C . VAL A 1 96 ? 26.358 -8.237 -17.328 1.00 90.31 96 VAL A C 1
ATOM 754 O O . VAL A 1 96 ? 26.036 -7.919 -16.181 1.00 90.31 96 VAL A O 1
ATOM 757 N N . ALA A 1 97 ? 26.543 -7.339 -18.300 1.00 90.44 97 ALA A N 1
ATOM 758 C CA . ALA A 1 97 ? 26.318 -5.908 -18.117 1.00 90.44 97 ALA A CA 1
ATOM 759 C C . ALA A 1 97 ? 24.847 -5.603 -17.781 1.00 90.44 97 ALA A C 1
ATOM 761 O O . ALA A 1 97 ? 24.583 -4.834 -16.854 1.00 90.44 97 ALA A O 1
ATOM 762 N N . ASP A 1 98 ? 23.900 -6.270 -18.437 1.00 90.00 98 ASP A N 1
ATOM 763 C CA . ASP A 1 98 ? 22.462 -6.135 -18.212 1.00 90.00 98 ASP A CA 1
ATOM 764 C C . ASP A 1 98 ? 22.070 -6.594 -16.802 1.00 90.00 98 ASP A C 1
ATOM 766 O O . ASP A 1 98 ? 21.419 -5.869 -16.043 1.00 90.00 98 ASP A O 1
ATOM 770 N N . ALA A 1 99 ? 22.516 -7.788 -16.400 1.00 92.06 99 ALA A N 1
ATOM 771 C CA . ALA A 1 99 ? 22.238 -8.345 -15.081 1.00 92.06 99 ALA A CA 1
ATOM 772 C C . ALA A 1 99 ? 22.891 -7.532 -13.949 1.00 92.06 99 ALA A C 1
ATOM 774 O O . ALA A 1 99 ? 22.273 -7.334 -12.892 1.00 92.06 99 ALA A O 1
ATOM 775 N N . ALA A 1 100 ? 24.112 -7.029 -14.168 1.00 94.25 100 ALA A N 1
ATOM 776 C CA . ALA A 1 100 ? 24.806 -6.144 -13.237 1.00 94.25 100 ALA A CA 1
ATOM 777 C C . ALA A 1 100 ? 24.101 -4.785 -13.119 1.00 94.25 100 ALA A C 1
ATOM 779 O O . ALA A 1 100 ? 23.865 -4.311 -12.004 1.00 94.25 100 ALA A O 1
ATOM 780 N N . GLY A 1 101 ? 23.695 -4.193 -14.245 1.00 92.69 101 GLY A N 1
ATOM 781 C CA . GLY A 1 101 ? 22.903 -2.967 -14.286 1.00 92.69 101 GLY A CA 1
ATOM 782 C C . GLY A 1 101 ? 21.610 -3.135 -13.494 1.00 92.69 101 GLY A C 1
ATOM 783 O O . GLY A 1 101 ? 21.349 -2.382 -12.554 1.00 92.69 101 GLY A O 1
ATOM 784 N N . ALA A 1 102 ? 20.856 -4.200 -13.773 1.00 93.25 102 ALA A N 1
ATOM 785 C CA . ALA A 1 102 ? 19.618 -4.525 -13.072 1.00 93.25 102 ALA A CA 1
ATOM 786 C C . ALA A 1 102 ? 19.806 -4.634 -11.550 1.00 93.25 102 ALA A C 1
ATOM 788 O O . ALA A 1 102 ? 18.992 -4.109 -10.785 1.00 93.25 102 ALA A O 1
ATOM 789 N N . ALA A 1 103 ? 20.886 -5.282 -11.097 1.00 95.06 103 ALA A N 1
ATOM 790 C CA . ALA A 1 103 ? 21.201 -5.416 -9.675 1.00 95.06 103 ALA A CA 1
ATOM 791 C C . ALA A 1 103 ? 21.461 -4.050 -9.018 1.00 95.06 103 ALA A C 1
ATOM 793 O O . ALA A 1 103 ? 20.929 -3.770 -7.940 1.00 95.06 103 ALA A O 1
ATOM 794 N N . ILE A 1 104 ? 22.221 -3.175 -9.688 1.00 95.44 104 ILE A N 1
ATOM 795 C CA . ILE A 1 104 ? 22.484 -1.803 -9.231 1.00 95.44 104 ILE A CA 1
ATOM 796 C C . ILE A 1 104 ? 21.173 -1.016 -9.134 1.00 95.44 104 ILE A C 1
ATOM 798 O O . ILE A 1 104 ? 20.897 -0.408 -8.099 1.00 95.44 104 ILE A O 1
ATOM 802 N N . GLY A 1 105 ? 20.328 -1.074 -10.167 1.00 92.12 105 GLY A N 1
ATOM 803 C CA . GLY A 1 105 ? 19.024 -0.407 -10.190 1.00 92.12 105 GLY A CA 1
ATOM 804 C C . GLY A 1 105 ? 18.114 -0.830 -9.033 1.00 92.12 105 GLY A C 1
ATOM 805 O O . GLY A 1 105 ? 17.529 0.012 -8.346 1.00 92.12 105 GLY A O 1
ATOM 806 N N . VAL A 1 106 ? 18.049 -2.134 -8.751 1.00 92.00 106 VAL A N 1
ATOM 807 C CA . VAL A 1 106 ? 17.307 -2.693 -7.608 1.00 92.00 106 VAL A CA 1
ATOM 808 C C . VAL A 1 106 ? 17.902 -2.228 -6.272 1.00 92.00 106 VAL A C 1
ATOM 810 O O . VAL A 1 106 ? 17.153 -1.871 -5.358 1.00 92.00 106 VAL A O 1
ATOM 813 N N . GLY A 1 107 ? 19.232 -2.181 -6.150 1.00 92.19 107 GLY A N 1
ATOM 814 C CA . GLY A 1 107 ? 19.926 -1.677 -4.962 1.00 92.19 107 GLY A CA 1
ATOM 815 C C . GLY A 1 107 ? 19.633 -0.198 -4.684 1.00 92.19 107 GLY A C 1
ATOM 816 O O . GLY A 1 107 ? 19.309 0.170 -3.551 1.00 92.19 107 GLY A O 1
ATOM 817 N N . ILE A 1 108 ? 19.647 0.640 -5.725 1.00 92.62 108 ILE A N 1
ATOM 818 C CA . ILE A 1 108 ? 19.252 2.054 -5.646 1.00 92.62 108 ILE A CA 1
ATOM 819 C C . ILE A 1 108 ? 17.784 2.167 -5.229 1.00 92.62 108 ILE A C 1
ATOM 821 O O . ILE A 1 108 ? 17.464 2.938 -4.323 1.00 92.62 108 ILE A O 1
ATOM 825 N N . ALA A 1 109 ? 16.891 1.361 -5.811 1.00 88.81 109 ALA A N 1
ATOM 826 C CA . ALA A 1 109 ? 15.483 1.340 -5.424 1.00 88.81 109 ALA A CA 1
ATOM 827 C C . ALA A 1 109 ? 15.314 1.005 -3.936 1.00 88.81 109 ALA A C 1
ATOM 829 O O . ALA A 1 109 ? 14.521 1.638 -3.240 1.00 88.81 109 ALA A O 1
ATOM 830 N N . ALA A 1 110 ? 16.073 0.032 -3.424 1.00 86.31 110 ALA A N 1
ATOM 831 C CA . ALA A 1 110 ? 16.060 -0.327 -2.012 1.00 86.31 110 ALA A CA 1
ATOM 832 C C . ALA A 1 110 ? 16.544 0.832 -1.125 1.00 86.31 110 ALA A C 1
ATOM 834 O O . ALA A 1 110 ? 15.924 1.101 -0.095 1.00 86.31 110 ALA A O 1
ATOM 835 N N . LEU A 1 111 ? 17.594 1.552 -1.530 1.00 87.50 111 LEU A N 1
ATOM 836 C CA . LEU A 1 111 ? 18.097 2.722 -0.806 1.00 87.50 111 LEU A CA 1
ATOM 837 C C . LEU A 1 111 ? 17.079 3.872 -0.793 1.00 87.50 111 LEU A C 1
ATOM 839 O O . LEU A 1 111 ? 16.751 4.380 0.277 1.00 87.50 111 LEU A O 1
ATOM 843 N N . VAL A 1 112 ? 16.512 4.222 -1.951 1.00 85.38 112 VAL A N 1
ATOM 844 C CA . VAL A 1 112 ? 15.467 5.253 -2.079 1.00 85.38 112 VAL A CA 1
ATOM 845 C C . VAL A 1 112 ? 14.244 4.891 -1.239 1.00 85.38 112 VAL A C 1
ATOM 847 O O . VAL A 1 112 ? 13.682 5.733 -0.546 1.00 85.38 112 VAL A O 1
ATOM 850 N N . ARG A 1 113 ? 13.837 3.619 -1.227 1.00 79.69 113 ARG A N 1
ATOM 851 C CA . ARG A 1 113 ? 12.728 3.146 -0.386 1.00 79.69 113 ARG A CA 1
ATOM 852 C C . ARG A 1 113 ? 13.043 3.237 1.105 1.00 79.69 113 ARG A C 1
ATOM 854 O O . ARG A 1 113 ? 12.127 3.493 1.877 1.00 79.69 113 ARG A O 1
ATOM 861 N N . ARG A 1 114 ? 14.302 3.042 1.509 1.00 76.56 114 ARG A N 1
ATOM 862 C CA . ARG A 1 114 ? 14.739 3.173 2.908 1.00 76.56 114 ARG A CA 1
ATOM 863 C C . ARG A 1 114 ? 14.740 4.625 3.385 1.00 76.56 114 ARG A C 1
ATOM 865 O O . ARG A 1 114 ? 14.421 4.858 4.545 1.00 76.56 114 ARG A O 1
ATOM 872 N N . THR A 1 115 ? 15.086 5.581 2.522 1.00 72.31 115 THR A N 1
ATOM 873 C CA . THR A 1 115 ? 15.234 6.996 2.906 1.00 72.31 115 THR A CA 1
ATOM 874 C C . THR A 1 115 ? 14.005 7.857 2.604 1.00 72.31 115 THR A C 1
ATOM 876 O O . THR A 1 115 ? 13.649 8.708 3.414 1.00 72.31 115 THR A O 1
ATOM 879 N N . ALA A 1 116 ? 13.333 7.635 1.471 1.00 65.31 116 ALA A N 1
ATOM 880 C CA . ALA A 1 116 ? 12.245 8.485 0.980 1.00 65.31 116 ALA A CA 1
ATOM 881 C C . ALA A 1 116 ? 10.848 7.943 1.311 1.00 65.31 116 ALA A C 1
ATOM 883 O O . ALA A 1 116 ? 9.909 8.715 1.503 1.00 65.31 116 ALA A O 1
ATOM 884 N N . LEU A 1 117 ? 10.684 6.621 1.430 1.00 55.66 117 LEU A N 1
ATOM 885 C CA . LEU A 1 117 ? 9.436 6.044 1.923 1.00 55.66 117 LEU A CA 1
ATOM 886 C C . LEU A 1 117 ? 9.559 5.845 3.430 1.00 55.66 117 LEU A C 1
ATOM 888 O O . LEU A 1 117 ? 9.728 4.719 3.899 1.00 55.66 117 LEU A O 1
ATOM 892 N N . LYS A 1 118 ? 9.400 6.936 4.197 1.00 45.25 118 LYS A N 1
ATOM 893 C CA . LYS A 1 118 ? 8.990 6.806 5.603 1.00 45.25 118 LYS A CA 1
ATOM 894 C C . LYS A 1 118 ? 7.861 5.772 5.637 1.00 45.25 118 LYS A C 1
ATOM 896 O O . LYS A 1 118 ? 6.973 5.850 4.771 1.00 45.25 118 LYS A O 1
ATOM 901 N N . PRO A 1 119 ? 7.865 4.788 6.562 1.00 42.50 119 PRO A N 1
ATOM 902 C CA . PRO A 1 119 ? 6.644 4.050 6.816 1.00 42.50 119 PRO A CA 1
ATOM 903 C C . PRO A 1 119 ? 5.587 5.127 6.983 1.00 42.50 119 PRO A C 1
ATOM 905 O O . PRO A 1 119 ? 5.743 6.039 7.795 1.00 42.50 119 PRO A O 1
ATOM 908 N N . SER A 1 120 ? 4.586 5.102 6.107 1.00 45.38 120 SER A N 1
ATOM 909 C CA . SER A 1 120 ? 3.399 5.889 6.333 1.00 45.38 120 SER A CA 1
ATOM 910 C C . SER A 1 120 ? 2.871 5.312 7.634 1.00 45.38 120 SER A C 1
ATOM 912 O O . SER A 1 120 ? 2.139 4.326 7.640 1.00 45.38 120 SER A O 1
ATOM 914 N N . THR A 1 121 ? 3.258 5.930 8.747 1.00 43.88 121 THR A N 1
ATOM 915 C CA . THR A 1 121 ? 2.324 6.223 9.807 1.00 43.88 121 THR A CA 1
ATOM 916 C C . THR A 1 121 ? 1.239 7.009 9.097 1.00 43.88 121 THR A C 1
ATOM 918 O O . THR A 1 121 ? 1.201 8.237 9.114 1.00 43.88 121 THR A O 1
ATOM 921 N N . ARG A 1 122 ? 0.361 6.288 8.386 1.00 41.12 122 ARG A N 1
ATOM 922 C CA . ARG A 1 122 ? -1.010 6.722 8.321 1.00 41.12 122 ARG A CA 1
ATOM 923 C C . ARG A 1 122 ? -1.301 7.016 9.773 1.00 41.12 122 ARG A C 1
ATOM 925 O O . ARG A 1 122 ? -1.078 6.155 10.629 1.00 41.12 122 ARG A O 1
ATOM 932 N N . SER A 1 123 ? -1.731 8.233 10.033 1.00 45.62 123 SER A N 1
ATOM 933 C CA . SER A 1 123 ? -2.559 8.480 11.191 1.00 45.62 123 SER A CA 1
ATOM 934 C C . SER A 1 123 ? -3.851 7.673 10.970 1.00 45.62 123 SER A C 1
ATOM 936 O O . SER A 1 123 ? -4.917 8.218 10.755 1.00 45.62 123 SER A O 1
ATOM 938 N N . CYS A 1 124 ? -3.753 6.338 10.905 1.00 41.97 124 CYS A N 1
ATOM 939 C CA . CYS A 1 124 ? -4.744 5.523 11.559 1.00 41.97 124 CYS A CA 1
ATOM 940 C C . CYS A 1 124 ? -4.627 5.995 12.993 1.00 41.97 124 CYS A C 1
ATOM 942 O O . CYS A 1 124 ? -3.501 6.039 13.502 1.00 41.97 124 CYS A O 1
ATOM 944 N N . ALA A 1 125 ? -5.735 6.415 13.590 1.00 44.12 125 ALA A N 1
ATOM 945 C CA . ALA A 1 125 ? -5.813 6.585 15.026 1.00 44.12 12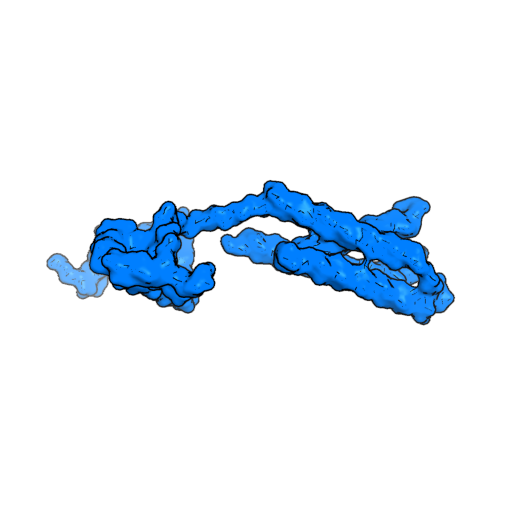5 ALA A CA 1
ATOM 946 C C . ALA A 1 125 ? -5.033 5.427 15.662 1.00 44.12 125 ALA A C 1
ATOM 948 O O . ALA A 1 125 ? -5.403 4.257 15.541 1.00 44.12 125 ALA A O 1
ATOM 949 N N . ARG A 1 126 ? -3.835 5.732 16.171 1.00 41.38 126 ARG A N 1
ATOM 950 C CA . ARG A 1 126 ? -2.978 4.720 16.762 1.00 41.38 126 ARG A CA 1
ATOM 951 C C . ARG A 1 126 ? -3.597 4.520 18.119 1.00 41.38 126 ARG A C 1
ATOM 953 O O . ARG A 1 126 ? -3.338 5.305 19.025 1.00 41.38 126 ARG A O 1
ATOM 960 N N . ILE A 1 127 ? -4.449 3.511 18.220 1.00 48.09 127 ILE A N 1
ATOM 961 C CA . ILE A 1 127 ? -4.886 2.982 19.502 1.00 48.09 127 ILE A CA 1
ATOM 962 C C . ILE A 1 127 ? -3.596 2.489 20.159 1.00 48.09 127 ILE A C 1
ATOM 964 O O . ILE A 1 127 ? -3.038 1.459 19.790 1.00 48.09 127 ILE A O 1
ATOM 968 N N . LEU A 1 128 ? -3.024 3.339 21.015 1.00 49.44 128 LEU A N 1
ATOM 969 C CA . LEU A 1 128 ? -1.665 3.237 21.562 1.00 49.44 128 LEU A CA 1
ATOM 970 C C . LEU A 1 128 ? -1.520 2.111 22.595 1.00 49.44 128 LEU A C 1
ATOM 972 O O . LEU A 1 128 ? -0.460 1.950 23.189 1.00 49.44 128 LEU A O 1
ATOM 976 N N . TYR A 1 129 ? -2.568 1.319 22.782 1.00 56.91 129 TYR A N 1
ATOM 977 C CA . TYR A 1 129 ? -2.671 0.270 23.779 1.00 56.91 129 TYR A CA 1
ATOM 978 C C . TYR A 1 129 ? -3.257 -0.987 23.125 1.00 56.91 129 TYR A C 1
ATOM 980 O O . TYR A 1 129 ? -4.436 -1.300 23.252 1.00 56.91 129 TYR A O 1
ATOM 988 N N . MET A 1 130 ? -2.405 -1.703 22.387 1.00 72.75 130 MET A N 1
ATOM 989 C CA . MET A 1 130 ? -2.654 -3.092 22.000 1.00 72.75 130 MET A CA 1
ATOM 990 C C . MET A 1 130 ? -1.884 -3.995 22.956 1.00 72.75 130 MET A C 1
ATOM 992 O O . MET A 1 130 ? -0.681 -4.205 22.792 1.00 72.75 130 MET A O 1
ATOM 996 N N . THR A 1 131 ? -2.564 -4.509 23.975 1.00 81.75 131 THR A N 1
ATOM 997 C CA . THR A 1 131 ? -1.948 -5.473 24.892 1.00 81.75 131 THR A CA 1
ATOM 998 C C . THR A 1 131 ? -2.069 -6.859 24.289 1.00 81.75 131 THR A C 1
ATOM 1000 O O . THR A 1 131 ? -3.156 -7.274 23.899 1.00 81.75 131 THR A O 1
ATOM 1003 N N . THR A 1 132 ? -0.957 -7.582 24.196 1.00 89.31 132 THR A N 1
ATOM 1004 C CA . THR A 1 132 ? -0.961 -8.971 23.732 1.00 89.31 132 THR A CA 1
ATOM 1005 C C . THR A 1 132 ? -0.916 -9.891 24.937 1.00 89.31 132 THR A C 1
ATOM 1007 O O . THR A 1 132 ? 0.057 -9.857 25.684 1.00 89.31 132 THR A O 1
ATOM 1010 N N . LEU A 1 133 ? -1.948 -10.714 25.113 1.00 92.19 133 LEU A N 1
ATOM 1011 C CA . LEU A 1 133 ? -2.068 -11.637 26.237 1.00 92.19 133 LEU A CA 1
ATOM 1012 C C . LEU A 1 133 ? -2.218 -13.089 25.745 1.00 92.19 133 LEU A C 1
ATOM 1014 O O . LEU A 1 133 ? -2.907 -13.358 24.752 1.00 92.19 133 LEU A O 1
ATOM 1018 N N . PRO A 1 134 ? -1.591 -14.071 26.414 1.00 94.19 134 PRO A N 1
ATOM 1019 C CA . PRO A 1 134 ? -1.897 -15.482 26.213 1.00 94.19 134 PRO A CA 1
ATOM 1020 C C . PRO A 1 134 ? -3.355 -15.796 26.559 1.00 94.19 134 PRO A C 1
ATOM 1022 O O . PRO A 1 134 ? -3.912 -15.254 27.510 1.00 94.19 134 PRO A O 1
ATOM 1025 N N . LEU A 1 135 ? -3.960 -16.755 25.853 1.00 94.44 135 LEU A N 1
ATOM 1026 C CA . LEU A 1 135 ? -5.335 -17.209 26.105 1.00 94.44 135 LEU A CA 1
ATOM 1027 C C . LEU A 1 135 ? -5.570 -17.612 27.571 1.00 94.44 135 LEU A C 1
ATOM 1029 O O . LEU A 1 135 ? -6.660 -17.409 28.099 1.00 94.44 135 LEU A O 1
ATOM 1033 N N . ALA A 1 136 ? -4.551 -18.167 28.234 1.00 93.50 136 ALA A N 1
ATOM 1034 C CA . ALA A 1 136 ? -4.619 -18.524 29.649 1.00 93.50 136 ALA A CA 1
ATOM 1035 C C . ALA A 1 136 ? -4.806 -17.294 30.556 1.00 93.50 136 ALA A C 1
ATOM 1037 O O . ALA A 1 136 ? -5.615 -17.333 31.479 1.00 93.50 136 ALA A O 1
ATOM 1038 N N . GLU A 1 137 ? -4.105 -16.200 30.264 1.00 92.94 137 GLU A N 1
ATOM 1039 C CA . GLU A 1 137 ? -4.169 -14.956 31.035 1.00 92.94 137 GLU A CA 1
ATOM 1040 C C . GLU A 1 137 ? -5.479 -14.204 30.791 1.00 92.94 137 GLU A C 1
ATOM 1042 O O . GLU A 1 137 ? -6.091 -13.701 31.734 1.00 92.94 137 GLU A O 1
ATOM 1047 N N . VAL A 1 138 ? -5.965 -14.220 29.546 1.00 94.00 138 VAL A N 1
ATOM 1048 C CA . VAL A 1 138 ? -7.283 -13.676 29.189 1.00 94.00 138 VAL A CA 1
ATOM 1049 C C . VAL A 1 138 ? -8.393 -14.434 29.905 1.00 94.00 138 VAL A C 1
ATOM 1051 O O . VAL A 1 138 ? -9.286 -13.818 30.472 1.00 94.00 138 VAL A O 1
ATOM 1054 N N . ARG A 1 139 ? -8.322 -15.770 29.950 1.00 94.88 139 ARG A N 1
ATOM 1055 C CA . ARG A 1 139 ? -9.299 -16.588 30.680 1.00 94.88 139 ARG A CA 1
ATOM 1056 C C . ARG A 1 139 ? -9.311 -16.272 32.178 1.00 94.88 139 ARG A C 1
ATOM 1058 O O . ARG A 1 139 ? -10.382 -16.282 32.775 1.00 94.88 139 ARG A O 1
ATOM 1065 N N . ALA A 1 140 ? -8.147 -16.020 32.776 1.00 96.00 140 ALA 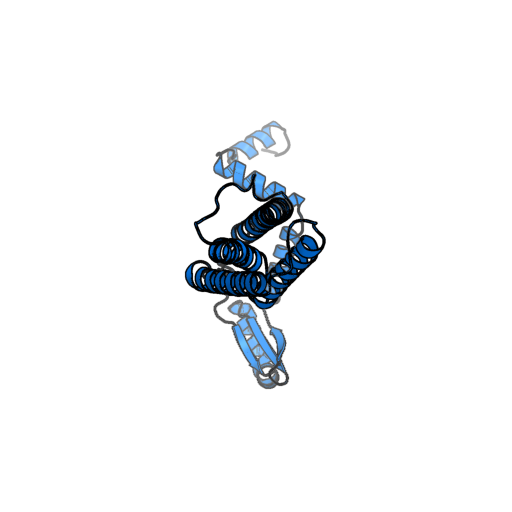A N 1
ATOM 1066 C CA . ALA A 1 140 ? -8.034 -15.707 34.199 1.00 96.00 140 ALA A CA 1
ATOM 1067 C C . ALA A 1 140 ? -8.587 -14.316 34.560 1.00 96.00 140 ALA A C 1
ATOM 1069 O O . ALA A 1 140 ? -9.061 -14.133 35.676 1.00 96.00 140 ALA A O 1
ATOM 1070 N N . ASN A 1 141 ? -8.554 -13.358 33.626 1.00 94.06 141 ASN A N 1
ATOM 1071 C CA . ASN A 1 141 ? -8.888 -11.952 33.881 1.00 94.06 141 ASN A CA 1
ATOM 1072 C C . ASN A 1 141 ? -10.010 -11.407 32.979 1.00 94.06 141 ASN A C 1
ATOM 1074 O O . ASN A 1 141 ? -10.100 -10.197 32.783 1.00 94.06 141 ASN A O 1
ATOM 1078 N N . LEU A 1 142 ? -10.860 -12.274 32.416 1.00 94.12 142 LEU A N 1
ATOM 1079 C CA . LEU A 1 142 ? -11.799 -11.891 31.356 1.00 94.12 142 LEU A CA 1
ATOM 1080 C C . LEU A 1 142 ? -12.714 -10.727 31.756 1.00 94.12 142 LEU A C 1
ATOM 1082 O O . LEU A 1 142 ? -12.823 -9.772 30.997 1.00 94.12 142 LEU A O 1
ATOM 1086 N N . SER A 1 143 ? -13.319 -10.772 32.948 1.00 94.38 143 SER A N 1
ATOM 1087 C CA . SER A 1 143 ? -14.240 -9.724 33.411 1.00 94.38 143 SER A CA 1
ATOM 1088 C C . SER A 1 143 ? -13.572 -8.349 33.464 1.00 94.38 143 SER A C 1
ATOM 1090 O O . SER A 1 143 ? -14.103 -7.385 32.926 1.00 94.38 143 SER A O 1
ATOM 1092 N N . LYS A 1 144 ? -12.355 -8.280 34.022 1.00 90.88 144 LYS A N 1
ATOM 1093 C CA . LYS A 1 144 ? -11.576 -7.040 34.093 1.00 90.88 144 LYS A CA 1
ATOM 1094 C C . LYS A 1 144 ? -11.224 -6.517 32.699 1.00 90.88 144 LYS A C 1
ATOM 1096 O O . LYS A 1 144 ? -11.310 -5.320 32.458 1.00 90.88 144 LYS A O 1
ATOM 1101 N N . LEU A 1 145 ? -10.842 -7.408 31.783 1.00 91.75 145 LEU A N 1
ATOM 1102 C CA . LEU A 1 145 ? -10.498 -7.026 30.412 1.00 91.75 145 LEU A CA 1
ATOM 1103 C C . LEU A 1 145 ? -11.710 -6.487 29.639 1.00 91.75 145 LEU A C 1
ATOM 1105 O O . LEU A 1 145 ? -11.538 -5.594 28.817 1.00 91.75 145 LEU A O 1
ATOM 1109 N N . VAL A 1 146 ? -12.917 -6.999 29.901 1.00 90.88 146 VAL A N 1
ATOM 1110 C CA . VAL A 1 146 ? -14.161 -6.479 29.306 1.00 90.88 146 VAL A CA 1
ATOM 1111 C C . VAL A 1 146 ? -14.478 -5.084 29.848 1.00 90.88 146 VAL A C 1
ATOM 1113 O O . VAL A 1 146 ? -14.661 -4.166 29.055 1.00 90.88 146 VAL A O 1
ATOM 1116 N N . GLU A 1 147 ? -14.445 -4.890 31.169 1.00 86.81 147 GLU A N 1
ATOM 1117 C CA . GLU A 1 147 ? -14.662 -3.572 31.790 1.00 86.81 147 GLU A CA 1
ATOM 1118 C C . GLU A 1 147 ? -13.632 -2.530 31.315 1.00 86.81 147 GLU A C 1
ATOM 1120 O O . GLU A 1 147 ? -13.960 -1.371 31.052 1.00 86.81 147 GLU A O 1
ATOM 1125 N N . GLU A 1 148 ? -12.364 -2.931 31.183 1.00 85.56 148 GLU A N 1
ATOM 1126 C CA . GLU A 1 148 ? -11.312 -2.071 30.639 1.00 85.56 148 GLU A CA 1
ATOM 1127 C C . GLU A 1 148 ? -11.560 -1.737 29.165 1.00 85.56 148 GLU A C 1
ATOM 1129 O O . GLU A 1 148 ? -11.417 -0.572 28.784 1.00 85.56 148 GLU A O 1
ATOM 1134 N N . ALA A 1 149 ? -11.968 -2.713 28.349 1.00 87.81 149 ALA A N 1
ATOM 1135 C CA . ALA A 1 149 ? -12.293 -2.491 26.944 1.00 87.81 149 ALA A CA 1
ATOM 1136 C C . ALA A 1 149 ? -13.466 -1.513 26.771 1.00 87.81 149 ALA A C 1
ATOM 1138 O O . ALA A 1 149 ? -13.361 -0.603 25.954 1.00 87.81 149 ALA A O 1
ATOM 1139 N N . GLU A 1 150 ? -14.533 -1.637 27.565 1.00 83.81 150 GLU A N 1
ATOM 1140 C CA . GLU A 1 150 ? -15.675 -0.710 27.550 1.00 83.81 150 GLU A CA 1
ATOM 1141 C C . GLU A 1 150 ? -15.282 0.703 27.988 1.00 83.81 150 GLU A C 1
ATOM 1143 O O . GLU A 1 150 ? -15.587 1.679 27.310 1.00 83.81 150 GLU A O 1
ATOM 1148 N N . ARG A 1 151 ? -14.554 0.835 29.103 1.00 81.19 151 ARG A N 1
ATOM 1149 C CA . ARG A 1 151 ? -14.228 2.151 29.673 1.00 81.19 151 ARG A CA 1
ATOM 1150 C C . ARG A 1 151 ? -13.160 2.908 28.886 1.00 81.19 151 ARG A C 1
ATOM 1152 O O . ARG A 1 151 ? -13.110 4.136 28.939 1.00 81.19 151 ARG A O 1
ATOM 1159 N N . THR A 1 152 ? -12.226 2.194 28.262 1.00 82.31 152 THR A N 1
ATOM 1160 C CA . THR A 1 152 ? -11.025 2.806 27.667 1.00 82.31 152 THR A CA 1
ATOM 1161 C C . THR A 1 152 ? -10.907 2.618 26.164 1.00 82.31 152 THR A C 1
ATOM 1163 O O . THR A 1 152 ? -9.939 3.110 25.586 1.00 82.31 152 THR A O 1
ATOM 1166 N N . HIS A 1 153 ? -11.851 1.916 25.532 1.00 81.81 153 HIS A N 1
ATOM 1167 C CA . HIS A 1 153 ? -11.760 1.507 24.126 1.00 81.81 153 HIS A CA 1
ATOM 1168 C C . HIS A 1 153 ? -10.455 0.740 23.830 1.00 81.81 153 HIS A C 1
ATOM 1170 O O . HIS A 1 153 ? -9.883 0.789 22.735 1.00 81.81 153 HIS A O 1
ATOM 1176 N N . GLN A 1 154 ? -9.931 0.039 24.845 1.00 83.50 154 GLN A N 1
ATOM 1177 C CA . GLN A 1 154 ? -8.728 -0.766 24.713 1.00 83.50 154 GLN A CA 1
ATOM 1178 C C . GLN A 1 154 ? -9.017 -2.044 23.940 1.00 83.50 154 GLN A C 1
ATOM 1180 O O . GLN A 1 154 ? -10.053 -2.689 24.087 1.00 83.50 154 GLN A O 1
ATOM 1185 N N . ARG A 1 155 ? -8.036 -2.438 23.131 1.00 88.88 155 ARG A N 1
ATOM 1186 C CA . ARG A 1 155 ? -8.101 -3.639 22.311 1.00 88.88 155 ARG A CA 1
ATOM 1187 C C . ARG A 1 155 ? -7.000 -4.602 22.734 1.00 88.88 155 ARG A C 1
ATOM 1189 O O . ARG A 1 155 ? -5.828 -4.229 22.808 1.00 88.88 155 ARG A O 1
ATOM 1196 N N . VAL A 1 156 ? -7.372 -5.846 22.999 1.00 90.75 156 VAL A N 1
ATOM 1197 C CA . VAL A 1 156 ? -6.475 -6.884 23.520 1.00 90.75 156 VAL A CA 1
ATOM 1198 C C . VAL A 1 156 ? -6.314 -7.983 22.480 1.00 90.75 156 VAL A C 1
ATOM 1200 O O . VAL A 1 156 ? -7.296 -8.555 22.014 1.00 90.75 156 VAL A O 1
ATOM 1203 N N . GLU A 1 157 ? -5.077 -8.309 22.115 1.00 93.19 157 GLU A N 1
ATOM 1204 C CA . GLU A 1 157 ? -4.782 -9.437 21.236 1.00 93.19 157 GLU A CA 1
ATOM 1205 C C . GLU A 1 157 ? -4.619 -10.720 22.047 1.00 93.19 157 GLU A C 1
ATOM 1207 O O . GLU A 1 157 ? -3.793 -10.802 22.954 1.00 93.19 157 GLU A O 1
ATOM 1212 N N . VAL A 1 158 ? -5.382 -11.749 21.691 1.00 92.62 158 VAL A N 1
ATOM 1213 C CA . VAL A 1 158 ? -5.352 -13.049 22.358 1.00 92.62 158 VAL A CA 1
ATOM 1214 C C . VAL A 1 158 ? -4.489 -14.009 21.553 1.00 92.62 158 VAL A C 1
ATOM 1216 O O . VAL A 1 158 ? -4.752 -14.257 20.371 1.00 92.62 158 VAL A O 1
ATOM 1219 N N . THR A 1 159 ? -3.478 -14.598 22.190 1.00 92.31 159 THR A N 1
ATOM 1220 C CA . THR A 1 159 ? -2.594 -15.587 21.555 1.00 92.31 159 THR A CA 1
ATOM 1221 C C . THR A 1 159 ? -2.866 -17.009 22.045 1.00 92.31 159 THR A C 1
ATOM 1223 O O . THR A 1 159 ? -3.092 -17.257 23.228 1.00 92.31 159 THR A O 1
ATOM 1226 N N . LYS A 1 160 ? -2.813 -17.982 21.133 1.00 91.94 160 LYS A N 1
ATOM 1227 C CA . LYS A 1 160 ? -2.870 -19.420 21.424 1.00 91.94 160 LYS A CA 1
ATOM 1228 C C . LYS A 1 160 ? -1.620 -20.072 20.845 1.00 91.94 160 LYS A C 1
ATOM 1230 O O . LYS A 1 160 ? -1.370 -19.973 19.647 1.00 91.94 160 LYS A O 1
ATOM 1235 N N . ASN A 1 161 ? -0.821 -20.727 21.688 1.00 90.38 161 ASN A N 1
ATOM 1236 C CA . ASN A 1 161 ? 0.462 -21.333 21.298 1.00 90.38 161 ASN A CA 1
ATOM 1237 C C . ASN A 1 161 ? 1.404 -20.336 20.589 1.00 90.38 161 ASN A C 1
ATOM 1239 O O . ASN A 1 161 ? 1.976 -20.646 19.545 1.00 90.38 161 ASN A O 1
ATOM 1243 N N . GLY A 1 162 ? 1.491 -19.106 21.111 1.00 85.19 162 GLY A N 1
ATOM 1244 C CA . GLY A 1 162 ? 2.327 -18.034 20.554 1.00 85.19 162 GLY A CA 1
ATOM 1245 C C . GLY A 1 162 ? 1.827 -17.430 19.237 1.00 85.19 162 GLY A C 1
ATOM 1246 O O . GLY A 1 162 ? 2.466 -16.529 18.704 1.00 85.19 162 GLY A O 1
ATOM 1247 N N . ARG A 1 163 ? 0.688 -17.889 18.702 1.00 88.75 163 ARG A N 1
ATOM 1248 C CA . ARG A 1 163 ? 0.071 -17.331 17.492 1.00 88.75 163 ARG A CA 1
ATOM 1249 C C . ARG A 1 163 ? -1.150 -16.504 17.857 1.00 88.75 163 ARG A C 1
ATOM 1251 O O . ARG A 1 163 ? -1.960 -16.927 18.680 1.00 88.75 163 ARG A O 1
ATOM 1258 N N . ARG A 1 164 ? -1.305 -15.348 17.218 1.00 92.44 164 ARG A N 1
ATOM 1259 C CA . ARG A 1 164 ? -2.494 -14.498 17.342 1.00 92.44 164 ARG A CA 1
ATOM 1260 C C . ARG A 1 164 ? -3.738 -15.272 16.902 1.00 92.44 164 ARG A C 1
ATOM 1262 O O . ARG A 1 164 ? -3.764 -15.800 15.794 1.00 92.44 164 ARG A O 1
ATOM 1269 N N . ALA A 1 165 ? -4.736 -15.350 17.775 1.00 93.00 165 ALA A N 1
ATOM 1270 C CA . ALA A 1 165 ? -5.929 -16.171 17.578 1.00 93.00 165 ALA A CA 1
ATOM 1271 C C . ALA A 1 165 ? -7.230 -15.359 17.625 1.00 93.00 165 ALA A C 1
ATOM 1273 O O . ALA A 1 165 ? -8.153 -15.680 16.885 1.00 93.00 165 ALA A O 1
ATOM 1274 N N . ALA A 1 166 ? -7.309 -14.318 18.460 1.00 93.31 166 ALA A N 1
ATOM 1275 C CA . ALA A 1 166 ? -8.497 -13.471 18.575 1.00 93.31 166 ALA A CA 1
ATOM 1276 C C . ALA A 1 166 ? -8.139 -12.040 19.003 1.00 93.31 166 ALA A C 1
ATOM 1278 O O . ALA A 1 166 ? -6.996 -11.761 19.373 1.00 93.31 166 ALA A O 1
ATOM 1279 N N . VAL A 1 167 ? -9.123 -11.143 18.950 1.00 93.12 167 VAL A N 1
ATOM 1280 C CA . VAL A 1 167 ? -9.055 -9.784 19.500 1.00 93.12 167 VAL A CA 1
ATOM 1281 C C . VAL A 1 167 ? -10.273 -9.577 20.383 1.00 93.12 167 VAL A C 1
ATOM 1283 O O . VAL A 1 167 ? -11.372 -9.947 19.981 1.00 93.12 167 VAL A O 1
ATOM 1286 N N . LEU A 1 168 ? -10.071 -8.988 21.556 1.00 91.81 168 LEU A N 1
ATOM 1287 C CA . LEU A 1 168 ? -11.134 -8.510 22.429 1.00 91.81 168 LEU A CA 1
ATOM 1288 C C . LEU A 1 168 ? -11.173 -6.979 22.371 1.00 91.81 168 LEU A C 1
ATOM 1290 O O . LEU A 1 168 ? -10.129 -6.329 22.432 1.00 91.81 168 LEU A O 1
ATOM 1294 N N . MET A 1 169 ? -12.369 -6.426 22.202 1.00 92.75 169 MET A N 1
ATOM 1295 C CA . MET A 1 169 ? -12.685 -4.994 22.183 1.00 92.75 169 MET A CA 1
ATOM 1296 C C . MET A 1 169 ? -14.119 -4.811 22.696 1.00 92.75 169 MET A C 1
ATOM 1298 O O . MET A 1 169 ? -14.834 -5.809 22.822 1.00 92.75 169 MET A O 1
ATOM 1302 N N . SER A 1 170 ? -14.534 -3.581 23.005 1.00 88.75 170 SER A N 1
ATOM 1303 C CA . SER A 1 170 ? -15.928 -3.316 23.375 1.00 88.75 170 SER A CA 1
ATOM 1304 C C . SER A 1 170 ? -16.869 -3.572 22.193 1.00 88.75 170 SER A C 1
ATOM 1306 O O . SER A 1 170 ? -16.460 -3.499 21.031 1.00 88.75 170 SER A O 1
ATOM 1308 N N . ALA A 1 171 ? -18.130 -3.891 22.493 1.00 89.44 171 ALA A N 1
ATOM 1309 C CA . ALA A 1 171 ? -19.156 -4.070 21.467 1.00 89.44 171 ALA A CA 1
ATOM 1310 C C . ALA A 1 171 ? -19.371 -2.769 20.674 1.00 89.44 171 ALA A C 1
ATOM 1312 O O . ALA A 1 171 ? -19.311 -2.794 19.449 1.00 89.44 171 ALA A O 1
ATOM 1313 N N . ASP A 1 172 ? -19.458 -1.630 21.367 1.00 81.44 172 ASP A N 1
ATOM 1314 C CA . ASP A 1 172 ? -19.611 -0.307 20.750 1.00 81.44 172 ASP A CA 1
ATOM 1315 C C . ASP A 1 172 ? -18.478 0.027 19.763 1.00 81.44 172 ASP A C 1
ATOM 1317 O O . ASP A 1 172 ? -18.724 0.608 18.706 1.00 81.44 172 ASP A O 1
ATOM 1321 N N . ASP A 1 173 ? -17.232 -0.369 20.065 1.00 87.31 173 ASP A N 1
ATOM 1322 C CA . ASP A 1 173 ? -16.097 -0.209 19.144 1.00 87.31 173 ASP A CA 1
ATOM 1323 C C . ASP A 1 173 ? -16.278 -1.041 17.879 1.00 87.31 173 ASP A C 1
ATOM 1325 O O . ASP A 1 173 ? -15.972 -0.583 16.777 1.00 87.31 173 ASP A O 1
ATOM 1329 N N . TYR A 1 174 ? -16.712 -2.290 18.043 1.00 91.44 174 TYR A N 1
ATOM 1330 C CA . TYR A 1 174 ? -16.941 -3.189 16.923 1.00 91.44 174 TYR A CA 1
ATOM 1331 C C . TYR A 1 174 ? -18.065 -2.667 16.020 1.00 91.44 174 TYR A C 1
ATOM 1333 O O . TYR A 1 174 ? -17.888 -2.617 14.799 1.00 91.44 174 TYR A O 1
ATOM 1341 N N . ASP A 1 175 ? -19.165 -2.208 16.613 1.00 87.94 175 ASP A N 1
ATOM 1342 C CA . ASP A 1 175 ? -20.303 -1.646 15.890 1.00 87.94 175 ASP A CA 1
ATOM 1343 C C . ASP A 1 175 ? -19.908 -0.345 15.178 1.00 87.94 175 ASP A C 1
ATOM 1345 O O . ASP A 1 175 ? -20.131 -0.221 13.977 1.00 87.94 175 ASP A O 1
ATOM 1349 N N . SER A 1 176 ? -19.185 0.560 15.849 1.00 84.94 176 SER A N 1
ATOM 1350 C CA . SER A 1 176 ? -18.687 1.814 15.253 1.00 84.94 176 SER A CA 1
ATOM 1351 C C . SER A 1 176 ? -17.747 1.573 14.064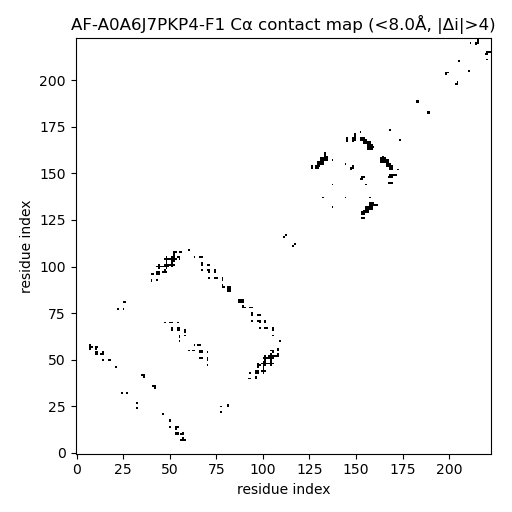 1.00 84.94 176 SER A C 1
ATOM 1353 O O . SER A 1 176 ? -17.782 2.290 13.059 1.00 84.94 176 SER A O 1
ATOM 1355 N N . LEU A 1 177 ? -16.869 0.564 14.155 1.00 88.94 177 LEU A N 1
ATOM 1356 C CA . LEU A 1 177 ? -15.994 0.183 13.042 1.00 88.94 177 LEU A CA 1
ATOM 1357 C C . LEU A 1 177 ? -16.788 -0.401 11.877 1.00 88.94 177 LEU A C 1
ATOM 1359 O O . LEU A 1 177 ? -16.431 -0.153 10.726 1.00 88.94 177 LEU A O 1
ATOM 1363 N N . THR A 1 178 ? -17.818 -1.189 12.176 1.00 86.94 178 THR A N 1
ATOM 1364 C CA . THR A 1 178 ? -18.676 -1.811 11.166 1.00 86.94 178 THR A CA 1
ATOM 1365 C C . THR A 1 178 ? -19.511 -0.748 10.459 1.00 86.94 178 THR A C 1
ATOM 1367 O O . THR A 1 178 ? -19.456 -0.679 9.239 1.00 86.94 178 THR A O 1
ATOM 1370 N N . GLU A 1 179 ? -20.128 0.177 11.196 1.00 77.06 179 GLU A N 1
ATOM 1371 C CA . GLU A 1 179 ? -20.829 1.342 10.640 1.00 77.06 179 GLU A CA 1
ATOM 1372 C C . GLU A 1 179 ? -19.902 2.190 9.757 1.00 77.06 179 GLU A C 1
ATOM 1374 O O . GLU A 1 179 ? -20.248 2.557 8.635 1.00 77.06 179 GLU A O 1
ATOM 1379 N N . THR A 1 180 ? -18.670 2.441 10.214 1.00 86.75 180 THR A N 1
ATOM 1380 C CA . THR A 1 180 ? -17.674 3.153 9.401 1.00 86.75 180 THR A CA 1
ATOM 1381 C C . THR A 1 180 ? -17.361 2.395 8.108 1.00 86.75 180 THR A C 1
ATOM 1383 O O . THR A 1 180 ? -17.226 3.008 7.050 1.00 86.75 180 THR A O 1
ATOM 1386 N N . LEU A 1 181 ? -17.204 1.069 8.168 1.00 90.38 181 LEU A N 1
ATOM 1387 C CA . LEU A 1 181 ? -16.955 0.251 6.981 1.00 90.38 181 LEU A CA 1
ATOM 1388 C C . LEU A 1 181 ? -18.152 0.250 6.030 1.00 90.38 181 LEU A C 1
ATOM 1390 O O . LEU A 1 181 ? -17.933 0.322 4.822 1.00 90.38 181 LEU A O 1
ATOM 1394 N N . ASP A 1 182 ? -19.370 0.230 6.561 1.00 83.31 182 ASP A N 1
ATOM 1395 C CA . ASP A 1 182 ? -20.600 0.287 5.779 1.00 83.31 182 ASP A CA 1
ATOM 1396 C C . ASP A 1 182 ? -20.678 1.612 5.011 1.00 83.31 182 ASP A C 1
ATOM 1398 O O . ASP A 1 182 ? -20.803 1.590 3.784 1.00 83.31 182 ASP A O 1
ATOM 1402 N N . ILE A 1 183 ? -20.448 2.749 5.681 1.00 83.69 183 ILE A N 1
ATOM 1403 C CA . ILE A 1 183 ? -20.373 4.074 5.036 1.00 83.69 183 ILE A CA 1
ATOM 1404 C C . ILE A 1 183 ? -19.286 4.095 3.953 1.00 83.69 183 ILE A C 1
ATOM 1406 O O . ILE A 1 183 ? -19.515 4.561 2.839 1.00 83.69 183 ILE A O 1
ATOM 1410 N N . LEU A 1 184 ? -18.089 3.579 4.254 1.00 89.38 184 LEU A N 1
ATOM 1411 C CA . LEU A 1 184 ? -16.970 3.568 3.304 1.00 89.38 184 LEU A CA 1
ATOM 1412 C C . LEU A 1 184 ? -17.194 2.630 2.108 1.00 89.38 184 LEU A C 1
ATOM 1414 O O . LEU A 1 184 ? -16.526 2.793 1.082 1.00 89.38 184 LEU A O 1
ATOM 1418 N N . SER A 1 185 ? -18.063 1.629 2.248 1.00 85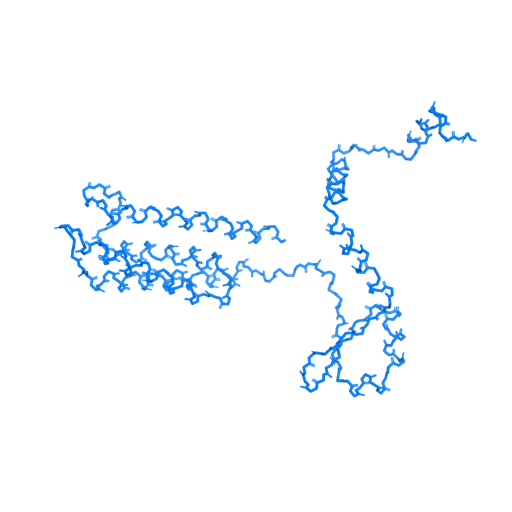.12 185 SER A N 1
ATOM 1419 C CA . SER A 1 185 ? -18.387 0.678 1.184 1.00 85.12 185 SER A CA 1
ATOM 1420 C C . SER A 1 185 ? -19.362 1.253 0.154 1.00 85.12 185 SER A C 1
ATOM 1422 O O . SER A 1 185 ? -19.352 0.816 -1.000 1.00 85.12 185 SER A O 1
ATOM 1424 N N . ASP A 1 186 ? -20.140 2.267 0.539 1.00 93.06 186 ASP A N 1
ATOM 1425 C CA . ASP A 1 186 ? -21.081 2.955 -0.333 1.00 93.06 186 ASP A CA 1
ATOM 1426 C C . ASP A 1 186 ? -20.370 4.036 -1.166 1.00 93.06 186 ASP A C 1
ATOM 1428 O O . ASP A 1 186 ? -19.969 5.103 -0.693 1.00 93.06 186 ASP A O 1
ATOM 1432 N N . ALA A 1 187 ? -20.203 3.746 -2.457 1.00 91.00 187 ALA A N 1
ATOM 1433 C CA . ALA A 1 187 ? -19.554 4.655 -3.391 1.00 91.00 187 ALA A CA 1
ATOM 1434 C C . ALA A 1 187 ? -20.358 5.943 -3.639 1.00 91.00 187 ALA A C 1
ATOM 1436 O O . ALA A 1 187 ? -19.745 6.979 -3.903 1.00 91.00 187 ALA A O 1
ATOM 1437 N N . GLU A 1 188 ? -21.691 5.887 -3.564 1.00 93.06 188 GLU A N 1
ATOM 1438 C CA . GLU A 1 188 ? -22.572 7.042 -3.751 1.00 93.06 188 GLU A CA 1
ATOM 1439 C C . GLU A 1 188 ? -22.499 7.959 -2.530 1.00 93.06 188 GLU A C 1
ATOM 1441 O O . GLU A 1 188 ? -22.208 9.148 -2.678 1.00 93.06 188 GLU A O 1
ATOM 1446 N N . ALA A 1 189 ? -22.619 7.398 -1.322 1.00 89.00 189 ALA A N 1
ATOM 1447 C CA . ALA A 1 189 ? -22.436 8.150 -0.082 1.00 89.00 189 ALA A CA 1
ATOM 1448 C C . ALA A 1 189 ? -21.053 8.823 -0.029 1.00 89.00 189 ALA A C 1
ATOM 1450 O O . ALA A 1 189 ? -20.932 10.009 0.282 1.00 89.00 189 ALA A O 1
ATOM 1451 N N . MET A 1 190 ? -19.993 8.106 -0.419 1.00 93.00 190 MET A N 1
ATOM 1452 C CA . MET A 1 190 ? -18.639 8.665 -0.472 1.00 93.00 190 MET A CA 1
ATOM 1453 C C . MET A 1 190 ? -18.460 9.742 -1.549 1.00 93.00 190 MET A C 1
ATOM 1455 O O . MET A 1 190 ? -17.621 10.632 -1.380 1.00 93.00 190 MET A O 1
ATOM 1459 N N . ALA A 1 191 ? -19.198 9.675 -2.660 1.00 91.94 191 ALA A N 1
ATOM 1460 C CA . ALA A 1 191 ? -19.205 10.733 -3.666 1.00 91.94 191 ALA A CA 1
ATOM 1461 C C . ALA A 1 191 ? -19.905 11.991 -3.132 1.00 91.94 191 ALA A C 1
ATOM 1463 O O . ALA A 1 191 ? -19.327 13.074 -3.225 1.00 91.94 191 ALA A O 1
ATOM 1464 N N . ALA A 1 192 ? -21.066 11.832 -2.489 1.00 92.81 192 ALA A N 1
ATOM 1465 C CA . ALA A 1 192 ? -21.814 12.925 -1.869 1.00 92.81 192 ALA A CA 1
ATOM 1466 C C . ALA A 1 192 ? -21.013 13.631 -0.759 1.00 92.81 192 ALA A C 1
ATOM 1468 O O . ALA A 1 192 ? -21.008 14.860 -0.679 1.00 92.81 192 ALA A O 1
ATOM 1469 N N . ILE A 1 193 ? -20.261 12.884 0.060 1.00 92.06 193 ILE A N 1
ATOM 1470 C CA . ILE A 1 193 ? -19.362 13.467 1.073 1.00 92.06 193 ILE A CA 1
ATOM 1471 C C . ILE A 1 193 ? -18.268 14.318 0.413 1.00 92.06 193 ILE A C 1
ATOM 1473 O O . ILE A 1 193 ? -18.001 15.429 0.857 1.00 92.06 193 ILE A O 1
ATOM 1477 N N . ARG A 1 194 ? -17.652 13.840 -0.677 1.00 92.44 194 ARG A N 1
ATOM 1478 C CA . ARG A 1 194 ? -16.602 14.600 -1.384 1.00 92.44 194 ARG A CA 1
ATOM 1479 C C . ARG A 1 194 ? -17.136 15.858 -2.058 1.00 92.44 194 ARG A C 1
ATOM 1481 O O . ARG A 1 194 ? -16.423 16.857 -2.117 1.00 92.44 194 ARG A O 1
ATOM 1488 N N . GLU A 1 195 ? -18.349 15.794 -2.595 1.00 94.38 195 GLU A N 1
ATOM 1489 C CA . GLU A 1 195 ? -19.048 16.965 -3.120 1.00 94.38 195 GLU A CA 1
ATOM 1490 C C . GLU A 1 195 ? -19.314 17.973 -1.998 1.00 94.38 195 GLU A C 1
ATOM 1492 O O . GLU A 1 195 ? -18.933 19.135 -2.126 1.00 94.38 195 GLU A O 1
ATOM 1497 N N . SER A 1 196 ? -19.820 17.501 -0.854 1.00 92.81 196 SER A N 1
ATOM 1498 C CA . SER A 1 196 ? -20.044 18.326 0.340 1.00 92.81 196 SER A CA 1
ATOM 1499 C C . SER A 1 196 ? -18.755 18.998 0.829 1.00 92.81 196 SER A C 1
ATOM 1501 O O . SER A 1 196 ? -18.748 20.193 1.115 1.00 92.81 196 SER A O 1
ATOM 1503 N N . ASP A 1 197 ? -17.632 18.275 0.869 1.00 95.81 197 ASP A N 1
ATOM 1504 C CA . ASP A 1 197 ? -16.324 18.840 1.229 1.00 95.81 197 ASP A CA 1
ATOM 1505 C C . ASP A 1 197 ? -15.886 19.943 0.247 1.00 95.81 197 ASP A C 1
ATOM 1507 O O . ASP A 1 197 ? -15.330 20.969 0.654 1.00 95.81 197 ASP A O 1
ATOM 1511 N N . ALA A 1 198 ? -16.141 19.756 -1.052 1.00 93.94 198 ALA A N 1
ATOM 1512 C CA . ALA A 1 198 ? -15.831 20.746 -2.081 1.00 93.94 198 ALA A CA 1
ATOM 1513 C C . ALA A 1 198 ? -16.741 21.982 -1.993 1.00 93.94 198 ALA A C 1
ATOM 1515 O O . ALA A 1 198 ? -16.278 23.100 -2.240 1.00 93.94 198 ALA A O 1
ATOM 1516 N N . ASP A 1 199 ? -18.009 21.797 -1.631 1.00 95.06 199 ASP A N 1
ATOM 1517 C CA . ASP A 1 199 ? -18.960 22.873 -1.356 1.00 95.06 199 ASP A CA 1
ATOM 1518 C C . ASP A 1 199 ? -18.529 23.695 -0.142 1.00 95.06 199 ASP A C 1
ATOM 1520 O O . ASP A 1 199 ? -18.422 24.920 -0.244 1.00 95.06 199 ASP A O 1
ATOM 1524 N N . ILE A 1 200 ? -18.165 23.036 0.962 1.00 93.19 200 ILE A N 1
ATOM 1525 C CA . ILE A 1 200 ? -17.637 23.689 2.167 1.00 93.19 200 ILE A CA 1
ATOM 1526 C C . ILE A 1 200 ? -16.376 24.492 1.838 1.00 93.19 200 ILE A C 1
ATOM 1528 O O . ILE A 1 200 ? -16.283 25.670 2.188 1.00 93.19 200 ILE A O 1
ATOM 1532 N N . ALA A 1 201 ? -15.422 23.893 1.121 1.00 93.50 201 ALA A N 1
ATOM 1533 C CA . ALA A 1 201 ? -14.185 24.567 0.731 1.00 93.50 201 ALA A CA 1
ATOM 1534 C C . ALA A 1 201 ? -14.426 25.778 -0.187 1.00 93.50 201 ALA A C 1
ATOM 1536 O O . ALA A 1 201 ? -13.681 26.756 -0.133 1.00 93.50 201 ALA A O 1
ATOM 1537 N N . ALA A 1 202 ? -15.469 25.728 -1.017 1.00 94.25 202 ALA A N 1
ATOM 1538 C CA . ALA A 1 202 ? -15.871 26.826 -1.886 1.00 94.25 202 ALA A CA 1
ATOM 1539 C C . ALA A 1 202 ? -16.793 27.853 -1.202 1.00 94.25 202 ALA A C 1
ATOM 1541 O O . ALA A 1 202 ? -17.214 28.810 -1.853 1.00 94.25 202 ALA A O 1
ATOM 1542 N N . GLY A 1 203 ? -17.132 27.660 0.078 1.00 93.94 203 GLY A N 1
ATOM 1543 C CA . GLY A 1 203 ? -18.071 28.509 0.811 1.00 93.94 203 GLY A CA 1
ATOM 1544 C C . GLY A 1 203 ? -19.527 28.376 0.353 1.00 93.94 203 GLY A C 1
ATOM 1545 O O . GLY A 1 203 ? -20.343 29.231 0.684 1.00 93.94 203 GLY A O 1
ATOM 1546 N N . ARG A 1 204 ? -19.872 27.322 -0.399 1.00 93.88 204 ARG A N 1
ATOM 1547 C CA . ARG A 1 204 ? -21.249 26.980 -0.788 1.00 93.88 204 ARG A CA 1
ATOM 1548 C C . ARG A 1 204 ? -21.959 26.266 0.363 1.00 93.88 204 ARG A C 1
ATOM 1550 O O . ARG A 1 204 ? -22.317 25.100 0.265 1.00 93.88 204 ARG A O 1
ATOM 1557 N N . ILE A 1 205 ? -22.120 26.969 1.476 1.00 93.50 205 ILE A N 1
ATOM 1558 C CA . ILE A 1 205 ? -22.800 26.472 2.673 1.00 93.50 205 ILE A CA 1
ATOM 1559 C C . ILE A 1 205 ? -24.009 27.347 2.972 1.00 93.50 205 ILE A C 1
ATOM 1561 O O . ILE A 1 205 ? -23.971 28.555 2.755 1.00 93.50 205 ILE A O 1
ATOM 1565 N N . TYR A 1 206 ? -25.064 26.730 3.489 1.00 92.44 206 TYR A N 1
ATOM 1566 C CA . TYR A 1 206 ? -26.243 27.432 3.979 1.00 92.44 206 TYR A CA 1
ATOM 1567 C C . TYR A 1 206 ? -26.295 27.298 5.495 1.00 92.44 206 TYR A C 1
ATOM 1569 O O . TYR A 1 206 ? -26.081 26.217 6.047 1.00 92.44 206 TYR A O 1
ATOM 1577 N N . SER A 1 207 ? -26.570 28.401 6.176 1.00 93.00 207 SER A N 1
ATOM 1578 C CA . S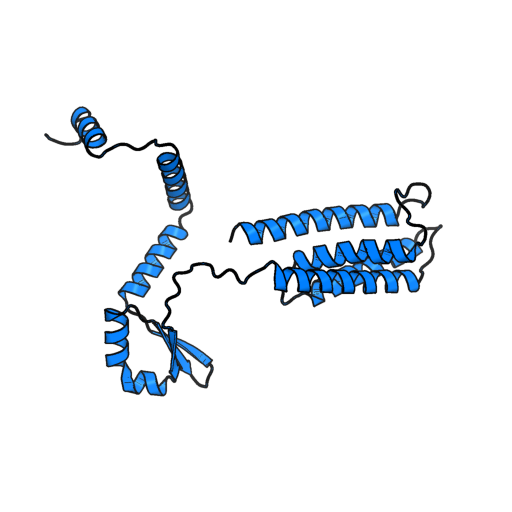ER A 1 207 ? -26.832 28.399 7.609 1.00 93.00 207 SER A CA 1
ATOM 1579 C C . SER A 1 207 ? -28.176 27.739 7.921 1.00 93.00 207 SER A C 1
ATOM 1581 O O . SER A 1 207 ? -29.073 27.648 7.078 1.00 93.00 207 SER A O 1
ATOM 1583 N N . LEU A 1 208 ? -28.338 27.306 9.173 1.00 91.81 208 LEU A N 1
ATOM 1584 C CA . LEU A 1 208 ? -29.592 26.712 9.632 1.00 91.81 208 LEU A CA 1
ATOM 1585 C C . LEU A 1 208 ? -30.778 27.676 9.460 1.00 91.81 208 LEU A C 1
ATOM 1587 O O . LEU A 1 208 ? -31.859 27.238 9.073 1.00 91.81 208 LEU A O 1
ATOM 1591 N N . ASP A 1 209 ? -30.571 28.974 9.702 1.00 93.50 209 ASP A N 1
ATOM 1592 C CA . ASP A 1 209 ? -31.617 29.995 9.585 1.00 93.50 209 ASP A CA 1
ATOM 1593 C C . ASP A 1 209 ? -32.069 30.191 8.134 1.00 93.50 209 ASP A C 1
ATOM 1595 O O . ASP A 1 209 ? -33.270 30.272 7.874 1.00 93.50 209 ASP A O 1
ATOM 1599 N N . GLU A 1 210 ? -31.129 30.202 7.183 1.00 91.94 210 GLU A N 1
ATOM 1600 C CA . GLU A 1 210 ? -31.426 30.299 5.747 1.00 91.94 210 GLU A CA 1
ATOM 1601 C C . GLU A 1 210 ? -32.224 29.086 5.263 1.00 91.94 210 GLU A C 1
ATOM 1603 O O . GLU A 1 210 ? -33.257 29.241 4.607 1.00 91.94 210 GLU A O 1
ATOM 1608 N N . VAL A 1 211 ? -31.801 27.875 5.643 1.00 93.00 211 VAL A N 1
ATOM 1609 C CA . VAL A 1 211 ? -32.514 26.639 5.286 1.00 93.00 211 VAL A CA 1
ATOM 1610 C C . VAL A 1 211 ? -33.902 26.608 5.929 1.00 93.00 211 VAL A C 1
ATOM 1612 O O . VAL A 1 211 ? -34.886 26.282 5.267 1.00 93.00 211 VAL A O 1
ATOM 1615 N N . ALA A 1 212 ? -34.020 26.983 7.205 1.00 91.94 212 ALA A N 1
ATOM 1616 C CA . ALA A 1 212 ? -35.299 27.003 7.907 1.00 91.94 212 ALA A CA 1
ATOM 1617 C C . ALA A 1 212 ? -36.259 28.055 7.331 1.00 91.94 212 ALA A C 1
ATOM 1619 O O . ALA A 1 212 ? -37.463 27.807 7.251 1.00 91.94 212 ALA A O 1
ATOM 1620 N N . ALA A 1 213 ? -35.760 29.226 6.928 1.00 91.81 213 ALA A N 1
ATOM 1621 C CA . ALA A 1 213 ? -36.560 30.245 6.256 1.00 91.81 213 ALA A CA 1
ATOM 1622 C C . ALA A 1 213 ? -37.088 29.740 4.904 1.00 91.81 213 ALA A C 1
ATOM 1624 O O . ALA A 1 213 ? -38.286 29.853 4.641 1.00 91.81 213 ALA A O 1
ATOM 1625 N N . GLU A 1 214 ? -36.233 29.109 4.096 1.00 92.38 214 GLU A N 1
ATOM 1626 C CA . GLU A 1 214 ? -36.610 28.545 2.795 1.00 92.38 214 GLU A CA 1
ATOM 1627 C C . GLU A 1 214 ? -37.634 27.405 2.935 1.00 92.38 214 GLU A C 1
ATOM 1629 O O . GLU A 1 214 ? -38.638 27.359 2.222 1.00 92.38 214 GLU A O 1
ATOM 1634 N N . LEU A 1 215 ? -37.443 26.499 3.898 1.00 93.44 215 LEU A N 1
ATOM 1635 C CA . LEU A 1 215 ? -38.384 25.404 4.150 1.00 93.44 215 LEU A CA 1
ATOM 1636 C C . LEU A 1 215 ? -39.743 25.898 4.676 1.00 93.44 215 LEU A C 1
ATOM 1638 O O . LEU A 1 215 ? -40.772 25.324 4.310 1.00 93.44 215 LEU A O 1
ATOM 1642 N N . ARG A 1 216 ? -39.778 26.970 5.485 1.00 92.75 216 ARG A N 1
ATOM 1643 C CA . ARG A 1 216 ? -41.036 27.638 5.879 1.00 92.75 216 ARG A CA 1
ATOM 1644 C C . ARG A 1 216 ? -41.707 28.319 4.689 1.00 92.75 216 ARG A C 1
ATOM 1646 O O . ARG A 1 216 ? -42.917 28.191 4.531 1.00 92.75 216 ARG A O 1
ATOM 1653 N N . ALA A 1 217 ? -40.940 28.987 3.825 1.00 91.12 217 ALA A N 1
ATOM 1654 C CA . ALA A 1 217 ? -41.467 29.616 2.612 1.00 91.12 217 ALA A CA 1
ATOM 1655 C C . ALA A 1 217 ? -42.105 28.590 1.659 1.00 91.12 217 ALA A C 1
ATOM 1657 O O . ALA A 1 217 ? -43.107 28.881 1.008 1.00 91.12 217 ALA A O 1
ATOM 1658 N N . ARG A 1 218 ? -41.573 27.362 1.631 1.00 91.75 218 ARG A N 1
ATOM 1659 C CA . ARG A 1 218 ? -42.137 26.221 0.892 1.00 91.75 218 ARG A CA 1
ATOM 1660 C C . ARG A 1 218 ? -43.269 25.491 1.628 1.00 91.75 218 ARG A C 1
ATOM 1662 O O . ARG A 1 218 ? -43.804 24.527 1.089 1.00 91.75 218 ARG A O 1
ATOM 1669 N N . GLY A 1 219 ? -43.625 25.915 2.843 1.00 91.56 219 GLY A N 1
ATOM 1670 C CA . GLY A 1 219 ? -44.675 25.300 3.663 1.00 91.56 219 GLY A CA 1
ATOM 1671 C C . GLY A 1 219 ? -44.330 23.910 4.212 1.00 91.56 219 GLY A C 1
ATOM 1672 O O . GLY A 1 219 ? -45.228 23.195 4.645 1.00 91.56 219 GLY A O 1
ATOM 1673 N N . ILE A 1 220 ? -43.053 23.511 4.181 1.00 91.56 220 ILE A N 1
ATOM 1674 C CA . ILE A 1 220 ? -42.584 22.206 4.679 1.00 91.56 220 ILE A CA 1
ATOM 1675 C C . ILE A 1 220 ? -42.448 22.234 6.205 1.00 91.56 220 ILE A C 1
ATOM 1677 O O . ILE A 1 220 ? -42.792 21.266 6.879 1.00 91.56 220 ILE A O 1
ATOM 1681 N N . LEU A 1 221 ? -41.960 23.350 6.752 1.00 84.56 221 LEU A N 1
ATOM 1682 C CA . LEU A 1 221 ? -41.913 23.590 8.192 1.00 84.56 221 LEU A CA 1
ATOM 1683 C C . LEU A 1 221 ? -43.055 24.524 8.591 1.00 84.56 221 LEU A C 1
ATOM 1685 O O . LEU A 1 221 ? -43.213 25.597 8.006 1.00 84.56 221 LEU A O 1
ATOM 1689 N N . SER A 1 222 ? -43.831 24.137 9.603 1.00 78.75 222 SER A N 1
ATOM 1690 C CA . SER A 1 222 ? -44.758 25.054 10.268 1.00 78.75 222 SER A CA 1
ATOM 1691 C C . SER A 1 222 ? -43.978 26.074 11.101 1.00 78.75 222 SER A C 1
ATOM 1693 O O . SER A 1 222 ? -42.927 25.746 11.655 1.00 78.75 222 SER A O 1
ATOM 1695 N N . SER A 1 223 ? -44.496 27.303 11.157 1.00 64.88 223 SER A N 1
ATOM 1696 C CA . SER A 1 223 ? -43.956 28.420 11.947 1.00 64.88 223 SER A CA 1
ATOM 1697 C C . SER A 1 223 ? -43.752 28.071 13.413 1.00 64.88 223 SER A C 1
ATOM 1699 O O . SER A 1 223 ? -44.716 27.514 13.989 1.00 64.88 223 SER A O 1
#